Protein AF-A0A951MPI0-F1 (afdb_monomer)

Sequence (277 aa):
MRSLPRLIALLVLAGAAAAPVSAQEPDPAPARSAMDGVYTVEQASRGSATFEEECSLCHETADFAGDVFEARWTGRPAHALFSFMRDSLAHGEIRPLDPEEHADLLAYIFQLNGFPAAATELAAEETALQAIEMAAPTGQPAEVLAPTTTPADPGAPAAPVGPLRSAALGVYTDGQADRGEAAWSATCAACHETTDFHDDAFVEGWNGRPVSDLFRFVRENMPDDAPGSLPDQEYADILAYVLRLNGLPPAGLPLPADDAVLSQLRLDLDGDPPGGR

pLDDT: mean 78.51, std 21.07, range [24.34, 97.56]

Radius of gyration: 29.91 Å; Cα contacts (8 Å, |Δi|>4): 370; chains: 1; bounding box: 87×52×122 Å

Solvent-accessible surface area (backbone atoms only — not comparable to full-atom values): 16142 Å² total; per-residue (Å²): 134,84,87,84,82,88,81,81,83,82,81,80,82,82,77,81,81,79,74,83,78,76,79,72,74,76,75,75,71,81,57,48,42,36,69,73,24,46,19,22,51,69,41,10,31,53,9,41,48,52,38,60,75,59,38,49,90,84,47,58,74,71,77,53,22,57,72,69,30,49,77,74,42,50,74,35,33,45,31,62,55,49,51,45,52,66,67,69,58,77,50,94,86,42,78,91,74,55,60,60,56,48,26,18,36,47,31,24,41,38,47,67,58,67,36,44,65,31,98,47,70,46,64,55,48,58,72,68,21,54,41,24,27,32,52,66,76,93,58,74,77,74,78,72,74,67,78,78,81,64,87,80,69,98,82,69,81,83,75,87,73,75,90,58,45,61,34,55,69,22,51,18,21,62,63,38,20,52,50,5,45,53,50,35,60,74,69,43,50,88,83,48,60,78,63,68,56,56,33,73,68,38,39,72,76,43,44,75,34,39,44,28,57,57,51,48,49,46,40,68,55,31,50,83,92,46,51,52,70,66,58,58,58,56,52,28,18,33,46,33,25,45,42,46,68,48,67,37,49,65,40,35,40,70,48,64,64,39,60,76,66,26,54,44,27,21,32,56,54,85,77,69,70,95,80,86,126

Secondary structure (DSSP, 8-state):
------------------------PPPPPPPEEGGG--S-HHHHHHHHHHHHHHTTTT--GGGGSHHHHHHHHTTSBHHHHHHHHHHH--STTSPPPPHHHHH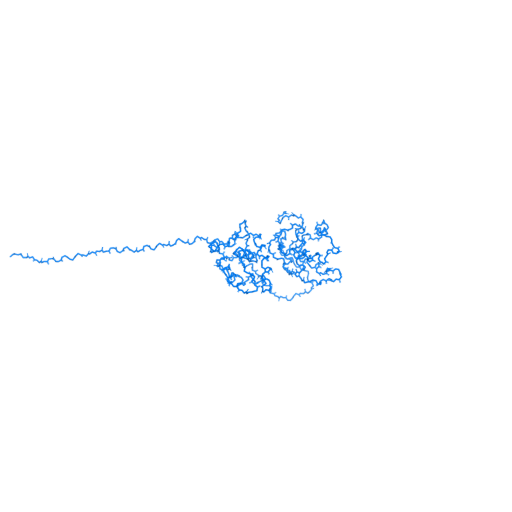HHHHHHHHHTTPPP-SS-----HHHHHTEE----SS----------PPPPTTPPPPPPSPPEEGGG--S-HHHHHHHHHHHHHHTTTT--GGGGTSHHHHHHHTTSBHHHHHHHHHHH-STTSTT-S-HHHHHHHHHHHHHHTTPPP-SS---S-HHHHTTEE---SS--TT--

Foldseek 3Di:
DDDDDDDDDDDDDDDDDDDDDPPPDPDPDQQAELLVAAAALVLLLLLLVLCVVFPVVPDDLVCLEDPNVCVPAAFAFLLVVLVCCQVVSPDVRGDRDDLSSSQSVSNNSSVRHPRDHDPDHHDSDNVSRRSYGHHRPPDDPPPCPPPPDDDDDPDDDDDDDPQFAECLLAAAHPVLLVLLVVLCVVFPVVPDDLCVLQDPVNCVVAAFAFQLVVLCCCQQCPPVVDRNPDDLSSSQSVSSNSLVSLVRDHRSNHRDSDSVNSRRYGYHSVPDPPDDD

Mean predicted aligned error: 15.48 Å

Structure (mmCIF, N/CA/C/O backbone):
data_AF-A0A951MPI0-F1
#
_entry.id   AF-A0A951MPI0-F1
#
loop_
_atom_site.group_PDB
_atom_site.id
_atom_site.type_symbol
_atom_site.label_atom_id
_atom_site.label_alt_id
_atom_site.label_comp_id
_atom_site.label_asym_id
_atom_site.label_entity_id
_atom_site.label_seq_id
_atom_site.pdbx_PDB_ins_code
_atom_site.Cartn_x
_atom_site.Cartn_y
_atom_site.Cartn_z
_atom_site.occupancy
_atom_site.B_iso_or_equiv
_atom_site.auth_seq_id
_atom_site.auth_comp_id
_atom_site.auth_asym_id
_atom_site.auth_atom_id
_atom_site.pdbx_PDB_model_num
ATOM 1 N N . MET A 1 1 ? -58.662 1.043 98.994 1.00 41.56 1 MET A N 1
ATOM 2 C CA . MET A 1 1 ? -58.741 0.009 97.939 1.00 41.56 1 MET A CA 1
ATOM 3 C C . MET A 1 1 ? -58.444 0.676 96.601 1.00 41.56 1 MET A C 1
ATOM 5 O O . MET A 1 1 ? -59.154 1.612 96.278 1.00 41.56 1 MET A O 1
ATOM 9 N N . ARG A 1 2 ? -57.417 0.178 95.888 1.00 43.03 2 ARG A N 1
ATOM 10 C CA . ARG A 1 2 ? -57.116 0.325 94.440 1.00 43.03 2 ARG A CA 1
ATOM 11 C C . ARG A 1 2 ? -56.769 1.743 93.933 1.00 43.03 2 ARG A C 1
ATOM 13 O O . ARG A 1 2 ? -57.625 2.608 93.890 1.00 43.03 2 ARG A O 1
ATOM 20 N N . SER A 1 3 ? -55.486 2.072 93.741 1.00 44.75 3 SER A N 1
ATOM 21 C CA . SER A 1 3 ? -54.648 1.836 92.537 1.00 44.75 3 SER A CA 1
ATOM 22 C C . SER A 1 3 ? -55.079 2.657 91.318 1.00 44.75 3 SER A C 1
ATOM 24 O O . SER A 1 3 ? -56.177 2.434 90.831 1.00 44.75 3 SER A O 1
ATOM 26 N N . LEU A 1 4 ? -54.176 3.479 90.762 1.00 44.66 4 LEU A N 1
ATOM 27 C CA . LEU A 1 4 ? -53.860 3.461 89.322 1.00 44.66 4 LEU A CA 1
ATOM 28 C C . LEU A 1 4 ? -52.535 4.215 89.042 1.00 44.66 4 LEU A C 1
ATOM 30 O O . LEU A 1 4 ? -52.444 5.403 89.355 1.00 44.66 4 LEU A O 1
ATOM 34 N N . PRO A 1 5 ? -51.506 3.571 88.460 1.00 53.66 5 PRO A N 1
ATOM 35 C CA . PRO A 1 5 ? -50.330 4.262 87.947 1.00 53.66 5 PRO A CA 1
ATOM 36 C C . PRO A 1 5 ? -50.618 4.805 86.538 1.00 53.66 5 PRO A C 1
ATOM 38 O O . PRO A 1 5 ? -51.312 4.173 85.740 1.00 53.66 5 PRO A O 1
ATOM 41 N N . ARG A 1 6 ? -50.080 5.985 86.218 1.00 52.06 6 ARG A N 1
ATOM 42 C CA . ARG A 1 6 ? -50.108 6.541 84.858 1.00 52.06 6 ARG A CA 1
ATOM 43 C C . ARG A 1 6 ? -49.134 5.751 83.977 1.00 52.06 6 ARG A C 1
ATOM 45 O O . ARG A 1 6 ? -47.926 5.889 84.132 1.00 52.06 6 ARG A O 1
ATOM 52 N N . LEU A 1 7 ? -49.661 4.931 83.067 1.00 46.25 7 LEU A N 1
ATOM 53 C CA . LEU A 1 7 ? -48.894 4.352 81.963 1.00 46.25 7 LEU A CA 1
ATOM 54 C C . LEU A 1 7 ? -48.597 5.445 80.927 1.00 46.25 7 LEU A C 1
ATOM 56 O O . LEU A 1 7 ? -49.513 6.002 80.327 1.00 46.25 7 LEU A O 1
ATOM 60 N N . ILE A 1 8 ? -47.314 5.734 80.718 1.00 52.59 8 ILE A N 1
ATOM 61 C CA . ILE A 1 8 ? -46.813 6.478 79.560 1.00 52.59 8 ILE A CA 1
ATOM 62 C C . ILE A 1 8 ? -46.528 5.433 78.479 1.00 52.59 8 ILE A C 1
ATOM 64 O O . ILE A 1 8 ? -45.616 4.623 78.626 1.00 52.59 8 ILE A O 1
ATOM 68 N N . ALA A 1 9 ? -47.338 5.411 77.422 1.00 46.16 9 ALA A N 1
ATOM 69 C CA . ALA A 1 9 ? -47.098 4.574 76.254 1.00 46.16 9 ALA A CA 1
ATOM 70 C C . ALA A 1 9 ? -46.054 5.257 75.356 1.00 46.16 9 ALA A C 1
ATOM 72 O O . ALA A 1 9 ? -46.352 6.264 74.715 1.00 46.16 9 ALA A O 1
ATOM 73 N N . LEU A 1 10 ? -44.826 4.727 75.322 1.00 48.09 10 LEU A N 1
ATOM 74 C CA . LEU A 1 10 ? -43.861 5.050 74.271 1.00 48.09 10 LEU A CA 1
ATOM 75 C C . LEU A 1 10 ? -44.306 4.355 72.978 1.00 48.09 10 LEU A C 1
ATOM 77 O O . LEU A 1 10 ? -44.271 3.130 72.879 1.00 48.09 10 LEU A O 1
ATOM 81 N N . LEU A 1 11 ? -44.721 5.146 71.990 1.00 49.00 11 LEU A N 1
ATOM 82 C CA . LEU A 1 11 ? -44.965 4.686 70.628 1.00 49.00 11 LEU A CA 1
ATOM 83 C C . LEU A 1 11 ? -43.610 4.619 69.900 1.00 49.00 11 LEU A C 1
ATOM 85 O O . LEU A 1 11 ? -43.046 5.649 69.537 1.00 49.00 11 LEU A O 1
ATOM 89 N N . VAL A 1 12 ? -43.058 3.417 69.724 1.00 51.03 12 VAL A N 1
ATOM 90 C CA . VAL A 1 12 ? -41.860 3.195 68.899 1.00 51.03 12 VAL A CA 1
ATOM 91 C C . VAL A 1 12 ? -42.308 3.091 67.440 1.00 51.03 12 VAL A C 1
ATOM 93 O O . VAL A 1 12 ? -42.876 2.081 67.032 1.00 51.03 12 VAL A O 1
ATOM 96 N N . LEU A 1 13 ? -42.079 4.148 66.657 1.00 54.75 13 LEU A N 1
ATOM 97 C CA . LEU A 1 13 ? -42.222 4.114 65.201 1.00 54.75 13 LEU A CA 1
ATOM 98 C C . LEU A 1 13 ? -41.003 3.383 64.613 1.00 54.75 13 LEU A C 1
ATOM 100 O O . LEU A 1 13 ? -39.909 3.940 64.544 1.00 54.75 13 LEU A O 1
ATOM 104 N N . ALA A 1 14 ? -41.183 2.128 64.204 1.00 54.78 14 ALA A N 1
ATOM 105 C CA . ALA A 1 14 ? -40.199 1.405 63.407 1.00 54.78 14 ALA A CA 1
ATOM 106 C C . ALA A 1 14 ? -40.278 1.899 61.951 1.00 54.78 14 ALA A C 1
ATOM 108 O O . ALA A 1 14 ? -41.132 1.462 61.182 1.00 54.78 14 ALA A O 1
ATOM 109 N N . GLY A 1 15 ? -39.420 2.854 61.587 1.00 52.06 15 GLY A N 1
ATOM 110 C CA . GLY A 1 15 ? -39.222 3.257 60.196 1.00 52.06 15 GLY A CA 1
ATOM 111 C C . GLY A 1 15 ? -38.404 2.199 59.458 1.00 52.06 15 GLY A C 1
ATOM 112 O O . GLY A 1 15 ? -37.228 2.013 59.758 1.00 52.06 15 GLY A O 1
ATOM 113 N N . ALA A 1 16 ? -39.018 1.498 58.504 1.00 60.44 16 ALA A N 1
ATOM 114 C CA . ALA A 1 16 ? -38.298 0.646 57.567 1.00 60.44 16 ALA A CA 1
ATOM 115 C C . ALA A 1 16 ? -37.542 1.539 56.569 1.00 60.44 16 ALA A C 1
ATOM 117 O O . ALA A 1 16 ? -38.150 2.169 55.704 1.00 60.44 16 ALA A O 1
ATOM 118 N N . ALA A 1 17 ? -36.220 1.625 56.711 1.00 59.50 17 ALA A N 1
ATOM 119 C CA . ALA A 1 17 ? -35.363 2.262 55.723 1.00 59.50 17 ALA A CA 1
ATOM 120 C C . ALA A 1 17 ? -35.293 1.362 54.478 1.00 59.50 17 ALA A C 1
ATOM 122 O O . ALA A 1 17 ? -34.658 0.309 54.503 1.00 59.50 17 ALA A O 1
ATOM 123 N N . ALA A 1 18 ? -35.967 1.761 53.399 1.00 58.25 18 ALA A N 1
ATOM 124 C CA . ALA A 1 18 ? -35.731 1.186 52.083 1.00 58.25 18 ALA A CA 1
ATOM 125 C C . ALA A 1 18 ? -34.378 1.707 51.581 1.00 58.25 18 ALA A C 1
ATOM 127 O O . ALA A 1 18 ? -34.214 2.907 51.361 1.00 58.25 18 ALA A O 1
ATOM 128 N N . ALA A 1 19 ? -33.396 0.814 51.458 1.00 57.84 19 ALA A N 1
ATOM 129 C CA . ALA A 1 19 ? -32.132 1.136 50.812 1.00 57.84 19 ALA A CA 1
ATOM 130 C C . ALA A 1 19 ? -32.391 1.497 49.335 1.00 57.84 19 ALA A C 1
ATOM 132 O O . ALA A 1 19 ? -33.231 0.850 48.700 1.00 57.84 19 ALA A O 1
ATOM 133 N N . PRO A 1 20 ? -31.701 2.505 48.774 1.00 54.34 20 PRO A N 1
ATOM 134 C CA . PRO A 1 20 ? -31.780 2.766 47.348 1.00 54.34 20 PRO A CA 1
ATOM 135 C C . PRO A 1 20 ? -31.227 1.547 46.604 1.00 54.34 20 PRO A C 1
ATOM 137 O O . PRO A 1 20 ? -30.100 1.116 46.841 1.00 54.34 20 PRO A O 1
ATOM 140 N N . VAL A 1 21 ? -32.040 0.975 45.719 1.00 53.56 21 VAL A N 1
ATOM 141 C CA . VAL A 1 21 ? -31.551 0.073 44.678 1.00 53.56 21 VAL A CA 1
ATOM 142 C C . VAL A 1 21 ? -30.704 0.935 43.753 1.00 53.56 21 VAL A C 1
ATOM 144 O O . VAL A 1 21 ? -31.238 1.793 43.050 1.00 53.56 21 VAL A O 1
ATOM 147 N N . SER A 1 22 ? -29.386 0.746 43.785 1.00 59.28 22 SER A N 1
ATOM 148 C CA . SER A 1 22 ? -28.530 1.214 42.701 1.00 59.28 22 SER A CA 1
ATOM 149 C C . SER A 1 22 ? -29.030 0.554 41.423 1.00 59.28 22 SER A C 1
ATOM 151 O O . SER A 1 22 ? -29.050 -0.674 41.328 1.00 59.28 22 SER A O 1
ATOM 153 N N . ALA A 1 23 ? -29.481 1.358 40.463 1.00 51.34 23 ALA A N 1
ATOM 154 C CA . ALA A 1 23 ? -29.615 0.891 39.097 1.00 51.34 23 ALA A CA 1
ATOM 155 C C . ALA A 1 23 ? -28.204 0.502 38.650 1.00 51.34 23 ALA A C 1
ATOM 157 O O . ALA A 1 23 ? -27.351 1.369 38.480 1.00 51.34 23 ALA A O 1
ATOM 158 N N . GLN A 1 24 ? -27.939 -0.801 38.576 1.00 43.44 24 GLN A N 1
ATOM 159 C CA . GLN A 1 24 ? -26.770 -1.315 37.882 1.00 43.44 24 GLN A CA 1
ATOM 160 C C . GLN A 1 24 ? -26.894 -0.787 36.449 1.00 43.44 24 GLN A C 1
ATOM 162 O O . GLN A 1 24 ? -27.885 -1.095 35.778 1.00 43.44 24 GLN A O 1
ATOM 167 N N . GLU A 1 25 ? -25.966 0.069 36.017 1.00 46.97 25 GLU A N 1
ATOM 168 C CA . GLU A 1 25 ? -25.849 0.379 34.595 1.00 46.97 25 GLU A CA 1
ATOM 169 C C . GLU A 1 25 ? -25.736 -0.966 33.866 1.00 46.97 25 GLU A C 1
ATOM 171 O O . GLU A 1 25 ? -25.025 -1.851 34.355 1.00 46.97 25 GLU A O 1
ATOM 176 N N . PRO A 1 26 ? -26.511 -1.191 32.790 1.00 43.41 26 PRO A N 1
ATOM 177 C CA . PRO A 1 26 ? -26.373 -2.418 32.023 1.00 43.41 26 PRO A CA 1
ATOM 178 C C . PRO A 1 26 ? -24.896 -2.574 31.665 1.00 43.41 26 PRO A C 1
ATOM 180 O O . PRO A 1 26 ? -24.281 -1.599 31.230 1.00 43.41 26 PRO A O 1
ATOM 183 N N . ASP A 1 27 ? -24.338 -3.769 31.894 1.00 42.31 27 ASP A N 1
ATOM 184 C CA . ASP A 1 27 ? -22.976 -4.077 31.458 1.00 42.31 27 ASP A CA 1
ATOM 185 C C . ASP A 1 27 ? -22.833 -3.597 30.006 1.00 42.31 27 ASP A C 1
ATOM 187 O O . ASP A 1 27 ? -23.743 -3.864 29.203 1.00 42.31 27 ASP A O 1
ATOM 191 N N . PRO A 1 28 ? -21.766 -2.844 29.666 1.00 51.38 28 PRO A N 1
ATOM 192 C CA . PRO A 1 28 ? -21.572 -2.400 28.299 1.00 51.38 28 PRO A CA 1
ATOM 193 C C . PRO A 1 28 ? -21.670 -3.631 27.403 1.00 51.38 28 PRO A C 1
ATOM 195 O O . PRO A 1 28 ? -21.058 -4.665 27.686 1.00 51.38 28 PRO A O 1
ATOM 198 N N . ALA A 1 29 ? -22.510 -3.537 26.367 1.00 48.34 29 ALA A N 1
ATOM 199 C CA . ALA A 1 29 ? -22.600 -4.572 25.348 1.00 48.34 29 ALA A CA 1
ATOM 200 C C . ALA A 1 29 ? -21.171 -4.957 24.932 1.00 48.34 29 ALA A C 1
ATOM 202 O O . ALA A 1 29 ? -20.329 -4.055 24.857 1.00 48.34 29 ALA A O 1
ATOM 203 N N . PRO A 1 30 ? -20.874 -6.253 24.714 1.00 53.34 30 PRO A N 1
ATOM 204 C CA . PRO A 1 30 ? -19.515 -6.670 24.399 1.00 53.34 30 PRO A CA 1
ATOM 205 C C . PRO A 1 30 ? -19.017 -5.828 23.225 1.00 53.34 30 PRO A C 1
ATOM 207 O O . PRO A 1 30 ? -19.667 -5.785 22.177 1.00 53.34 30 PRO A O 1
ATOM 210 N N . ALA A 1 31 ? -17.931 -5.085 23.455 1.00 64.44 31 ALA A N 1
ATOM 211 C CA . ALA A 1 31 ? -17.322 -4.245 22.438 1.00 64.44 31 ALA A CA 1
ATOM 212 C C . ALA A 1 31 ? -17.015 -5.126 21.221 1.00 64.44 31 ALA A C 1
ATOM 214 O O . ALA A 1 31 ? -16.493 -6.233 21.380 1.00 64.44 31 ALA A O 1
ATOM 215 N N . ARG A 1 32 ? -17.374 -4.666 20.015 1.00 88.06 32 ARG A N 1
ATOM 216 C CA . ARG A 1 32 ? -16.955 -5.366 18.794 1.00 88.06 32 ARG A CA 1
ATOM 217 C C . ARG A 1 32 ? -15.433 -5.356 18.760 1.00 88.06 32 ARG A C 1
ATOM 219 O O . ARG A 1 32 ? -14.822 -4.361 19.146 1.00 88.06 32 ARG A O 1
ATOM 226 N N . SER A 1 33 ? -14.805 -6.428 18.316 1.00 91.56 33 SER A N 1
ATOM 227 C CA . SER A 1 33 ? -13.355 -6.443 18.194 1.00 91.56 33 SER A CA 1
ATOM 228 C C . SER A 1 33 ? -12.940 -5.897 16.833 1.00 91.56 33 SER A C 1
ATOM 230 O O . SER A 1 33 ? -13.587 -6.175 15.827 1.00 91.56 33 SER A O 1
ATOM 232 N N . ALA A 1 34 ? -11.814 -5.189 16.761 1.00 91.75 34 ALA A N 1
ATOM 233 C CA . ALA A 1 34 ? -11.145 -4.926 15.488 1.00 91.75 34 ALA A CA 1
ATOM 234 C C . ALA A 1 34 ? -10.816 -6.238 14.739 1.00 91.75 34 ALA A C 1
ATOM 236 O O . ALA A 1 34 ? -10.786 -6.256 13.511 1.00 91.75 34 ALA A O 1
ATOM 237 N N . MET A 1 35 ? -10.660 -7.353 15.468 1.00 89.50 35 MET A N 1
ATOM 238 C CA . MET A 1 35 ? -10.478 -8.693 14.899 1.00 89.50 35 MET A CA 1
ATOM 239 C C . MET A 1 35 ? -11.724 -9.250 14.196 1.00 89.50 35 MET A C 1
ATOM 241 O O . MET A 1 35 ? -11.591 -10.184 13.411 1.00 89.50 35 MET A O 1
ATOM 245 N N . ASP A 1 36 ? -12.912 -8.681 14.423 1.00 89.62 36 ASP A N 1
ATOM 246 C CA . ASP A 1 36 ? -14.140 -9.071 13.710 1.00 89.62 36 ASP A CA 1
ATOM 247 C C . ASP A 1 36 ? -14.203 -8.485 12.287 1.00 89.62 36 ASP A C 1
ATOM 249 O O . ASP A 1 36 ? -15.135 -8.762 11.532 1.00 89.62 36 ASP A O 1
ATOM 253 N N . GLY A 1 37 ? -13.210 -7.670 11.926 1.00 88.31 37 GLY A N 1
ATOM 254 C CA . GLY A 1 37 ? -13.173 -6.891 10.705 1.00 88.31 37 GLY A CA 1
ATOM 255 C C . GLY A 1 37 ? -14.041 -5.644 10.801 1.00 88.31 37 GLY A C 1
ATOM 256 O O . GLY A 1 37 ? -15.263 -5.705 10.937 1.00 88.31 37 GLY A O 1
ATOM 257 N N . VAL A 1 38 ? -13.400 -4.477 10.758 1.00 93.81 38 VAL A N 1
ATOM 258 C CA . VAL A 1 38 ? -14.066 -3.199 11.074 1.00 93.81 38 VAL A CA 1
ATOM 259 C C . VAL A 1 38 ? -13.840 -2.092 10.050 1.00 93.81 38 VAL A C 1
ATOM 261 O O . VAL A 1 38 ? -14.376 -1.007 10.251 1.00 93.81 38 VAL A O 1
ATOM 264 N N . TYR A 1 39 ? -13.075 -2.366 8.994 1.00 94.25 39 TYR A N 1
ATOM 265 C CA . TYR A 1 39 ? -12.686 -1.426 7.940 1.00 94.25 39 TYR A CA 1
ATOM 266 C C . TYR A 1 39 ? -12.666 -2.135 6.574 1.00 94.25 39 TYR A C 1
ATOM 268 O O . TYR A 1 39 ? -12.583 -3.363 6.543 1.00 94.25 39 TYR A O 1
ATOM 276 N N . THR A 1 40 ? -12.716 -1.402 5.456 1.00 87.19 40 THR A N 1
ATOM 277 C CA . THR A 1 40 ? -12.579 -1.991 4.104 1.00 87.19 40 THR A CA 1
ATOM 278 C C . THR A 1 40 ? -11.152 -1.878 3.573 1.00 87.19 40 THR A C 1
ATOM 280 O O . THR A 1 40 ? -10.383 -1.011 3.985 1.00 87.19 40 THR A O 1
ATOM 283 N N . VAL A 1 41 ? -10.794 -2.724 2.606 1.00 78.00 41 VAL A N 1
ATOM 284 C CA . VAL A 1 41 ? -9.485 -2.639 1.935 1.00 78.00 41 VAL A CA 1
ATOM 285 C C . VAL A 1 41 ? -9.335 -1.304 1.205 1.00 78.00 41 VAL A C 1
ATOM 287 O O . VAL A 1 41 ? -8.282 -0.679 1.275 1.00 78.00 41 VAL A O 1
ATOM 290 N N . GLU A 1 42 ? -10.400 -0.824 0.566 1.00 80.75 42 GLU A N 1
ATOM 291 C CA . GLU A 1 42 ? -10.421 0.468 -0.119 1.00 80.75 42 GLU A CA 1
ATOM 292 C C . GLU A 1 42 ? -10.195 1.622 0.860 1.00 80.75 42 GLU A C 1
ATOM 294 O O . GLU A 1 42 ? -9.483 2.571 0.543 1.00 80.75 42 GLU A O 1
ATOM 299 N N . GLN A 1 43 ? -10.764 1.524 2.063 1.00 89.50 43 GLN A N 1
ATOM 300 C CA . GLN A 1 43 ? -10.573 2.507 3.120 1.00 89.50 43 GLN A CA 1
ATOM 301 C C . GLN A 1 43 ? -9.113 2.569 3.577 1.00 89.50 43 GLN A C 1
ATOM 303 O O . GLN A 1 43 ? -8.530 3.648 3.666 1.00 89.50 43 GLN A O 1
ATOM 308 N N . ALA A 1 44 ? -8.498 1.409 3.813 1.00 86.75 44 ALA A N 1
ATOM 309 C CA . ALA A 1 44 ? -7.083 1.337 4.151 1.00 86.75 44 ALA A CA 1
ATOM 310 C C . ALA A 1 44 ? -6.179 1.804 2.994 1.00 86.75 44 ALA A C 1
ATOM 312 O O . ALA A 1 44 ? -5.164 2.445 3.252 1.00 86.75 44 ALA A O 1
ATOM 313 N N . SER A 1 45 ? -6.563 1.568 1.731 1.00 80.31 45 SER A N 1
ATOM 314 C CA . SER A 1 45 ? -5.843 2.083 0.554 1.00 80.31 45 SER A CA 1
ATOM 315 C C . SER A 1 45 ? -5.842 3.618 0.513 1.00 80.31 45 SER A C 1
ATOM 317 O O . SER A 1 45 ? -4.784 4.230 0.364 1.00 80.31 45 SER A O 1
ATOM 319 N N . ARG A 1 46 ? -6.994 4.265 0.757 1.00 90.00 46 ARG A N 1
ATOM 320 C CA . ARG A 1 46 ? -7.061 5.734 0.896 1.00 90.00 46 ARG A CA 1
ATOM 321 C C . ARG A 1 46 ? -6.201 6.235 2.056 1.00 90.00 46 ARG A C 1
ATOM 323 O O . ARG A 1 46 ? -5.446 7.187 1.885 1.00 90.00 46 ARG A O 1
ATOM 330 N N . GLY A 1 47 ? -6.255 5.555 3.201 1.00 91.75 47 GLY A N 1
ATOM 331 C CA . GLY A 1 47 ? -5.437 5.889 4.368 1.00 91.75 47 GLY A CA 1
ATOM 332 C C . GLY A 1 47 ? -3.943 5.773 4.102 1.00 91.75 47 GLY A C 1
ATOM 333 O O . GLY A 1 47 ? -3.176 6.634 4.522 1.00 91.75 47 GLY A O 1
ATOM 334 N N . SER A 1 48 ? -3.527 4.747 3.360 1.00 86.31 48 SER A N 1
ATOM 335 C CA . SER A 1 48 ? -2.147 4.585 2.908 1.00 86.31 48 SER A CA 1
ATOM 336 C C . SER A 1 48 ? -1.712 5.760 2.033 1.00 86.31 48 SER A C 1
ATOM 338 O O . SER A 1 48 ? -0.665 6.343 2.297 1.00 86.31 48 SER A O 1
ATOM 340 N N . ALA A 1 49 ? -2.539 6.182 1.071 1.00 82.50 49 ALA A N 1
ATOM 341 C CA . ALA A 1 49 ? -2.237 7.342 0.232 1.00 82.50 49 ALA A CA 1
ATOM 342 C C . ALA A 1 49 ? -2.097 8.637 1.057 1.00 82.50 49 ALA A C 1
ATOM 344 O O . ALA A 1 49 ? -1.147 9.393 0.865 1.00 82.50 49 ALA A O 1
ATOM 345 N N . THR A 1 50 ? -2.984 8.868 2.032 1.00 90.81 50 THR A N 1
ATOM 346 C CA . THR A 1 50 ? -2.856 10.004 2.962 1.00 90.81 50 THR A CA 1
ATOM 347 C C . THR A 1 50 ? -1.588 9.907 3.815 1.00 90.81 50 THR A C 1
ATOM 349 O O . THR A 1 50 ? -0.914 10.911 4.030 1.00 90.81 50 THR A O 1
ATOM 352 N N . PHE A 1 51 ? -1.232 8.711 4.293 1.00 90.12 51 PHE A N 1
ATOM 353 C CA . PHE A 1 51 ? -0.007 8.492 5.061 1.00 90.12 51 PHE A CA 1
ATOM 354 C C . PHE A 1 51 ? 1.242 8.823 4.236 1.00 90.12 51 PHE A C 1
ATOM 356 O O . PHE A 1 51 ? 2.173 9.454 4.732 1.00 90.12 51 PHE A O 1
ATOM 363 N N . GLU A 1 52 ? 1.260 8.413 2.973 1.00 82.38 52 GLU A N 1
ATOM 364 C CA . GLU A 1 52 ? 2.356 8.693 2.049 1.00 82.38 52 GLU A CA 1
ATOM 365 C C . GLU A 1 52 ? 2.487 10.189 1.738 1.00 82.38 52 GLU A C 1
ATOM 367 O O . GLU A 1 52 ? 3.596 10.709 1.696 1.00 82.38 52 GLU A O 1
ATOM 372 N N . GLU A 1 53 ? 1.376 10.899 1.545 1.00 86.50 53 GLU A N 1
ATOM 373 C CA . GLU A 1 53 ? 1.410 12.331 1.228 1.00 86.50 53 GLU A CA 1
ATOM 374 C C . GLU A 1 53 ? 1.795 13.188 2.444 1.00 86.50 53 GLU A C 1
ATOM 376 O O . GLU A 1 53 ? 2.589 14.122 2.325 1.00 86.50 53 GLU A O 1
ATOM 381 N N . GLU A 1 54 ? 1.254 12.865 3.620 1.00 90.19 54 GLU A N 1
ATOM 382 C CA . GLU A 1 54 ? 1.295 13.766 4.776 1.00 90.19 54 GLU A CA 1
ATOM 383 C C . GLU A 1 54 ? 2.215 13.279 5.901 1.00 90.19 54 GLU A C 1
ATOM 385 O O . GLU A 1 54 ? 2.697 14.083 6.694 1.00 90.19 54 GLU A O 1
ATOM 390 N N . CYS A 1 55 ? 2.459 11.971 6.028 1.00 88.00 55 CYS A N 1
ATOM 391 C CA . CYS A 1 55 ? 3.136 11.401 7.202 1.00 88.00 55 CYS A CA 1
ATOM 392 C C . CYS A 1 55 ? 4.540 10.864 6.901 1.00 88.00 55 CYS A C 1
ATOM 394 O O . CYS A 1 55 ? 5.405 10.918 7.780 1.00 88.00 55 CYS A O 1
ATOM 396 N N . SER A 1 56 ? 4.803 10.384 5.680 1.00 87.50 56 SER A N 1
ATOM 397 C CA . SER A 1 56 ? 6.034 9.643 5.363 1.00 87.50 56 SER A CA 1
ATOM 398 C C . SER A 1 56 ? 7.316 10.479 5.390 1.00 87.50 56 SER A C 1
ATOM 400 O O . SER A 1 56 ? 8.412 9.927 5.325 1.00 87.50 56 SER A O 1
ATOM 402 N N . LEU A 1 57 ? 7.211 11.809 5.478 1.00 85.31 57 LEU A N 1
ATOM 403 C CA . LEU A 1 57 ? 8.374 12.677 5.675 1.00 85.31 57 LEU A CA 1
ATOM 404 C C . LEU A 1 57 ? 9.027 12.455 7.049 1.00 85.31 57 LEU A C 1
ATOM 406 O O . LEU A 1 57 ? 10.243 12.592 7.184 1.00 85.31 57 LEU A O 1
ATOM 410 N N . CYS A 1 58 ? 8.218 12.138 8.062 1.00 87.31 58 CYS A N 1
ATOM 411 C CA . CYS A 1 58 ? 8.643 12.065 9.461 1.00 87.31 58 CYS A CA 1
ATOM 412 C C . CYS A 1 58 ? 8.413 10.694 10.096 1.00 87.31 58 CYS A C 1
ATOM 414 O O . CYS A 1 58 ? 9.020 10.398 11.123 1.00 87.31 58 CYS A O 1
ATOM 416 N N . HIS A 1 59 ? 7.529 9.890 9.515 1.00 88.44 59 HIS A N 1
ATOM 417 C CA . HIS A 1 59 ? 7.132 8.604 10.047 1.00 88.44 59 HIS A CA 1
ATOM 418 C C . HIS A 1 59 ? 7.382 7.472 9.060 1.00 88.44 59 HIS A C 1
ATOM 420 O O . HIS A 1 59 ? 7.188 7.620 7.855 1.00 88.44 59 HIS A O 1
ATOM 426 N N . GLU A 1 60 ? 7.704 6.303 9.597 1.00 83.88 60 GLU A N 1
ATOM 427 C CA . GLU A 1 60 ? 7.734 5.050 8.850 1.00 83.88 60 GLU A CA 1
ATOM 428 C C . GLU A 1 60 ? 6.532 4.185 9.243 1.00 83.88 60 GLU A C 1
ATOM 430 O O . GLU A 1 60 ? 6.005 4.279 10.350 1.00 83.88 60 GLU A O 1
ATOM 435 N N . THR A 1 61 ? 6.085 3.293 8.360 1.00 83.38 61 THR A N 1
ATOM 436 C CA . THR A 1 61 ? 4.987 2.359 8.683 1.00 83.38 61 THR A CA 1
ATOM 437 C C . THR A 1 61 ? 5.322 1.465 9.880 1.00 83.38 61 THR A C 1
ATOM 439 O O . THR A 1 61 ? 4.431 1.101 10.650 1.00 83.38 61 THR A O 1
ATOM 442 N N . ALA A 1 62 ? 6.611 1.180 10.089 1.00 79.88 62 ALA A N 1
ATOM 443 C CA . ALA A 1 62 ? 7.125 0.463 11.249 1.00 79.88 62 ALA A CA 1
ATOM 444 C C . ALA A 1 62 ? 6.809 1.160 12.588 1.00 79.88 62 ALA A C 1
ATOM 446 O O . ALA A 1 62 ? 6.652 0.473 13.596 1.00 79.88 62 ALA A O 1
ATOM 447 N N . ASP A 1 63 ? 6.637 2.489 12.609 1.00 85.19 63 ASP A N 1
ATOM 448 C CA . ASP A 1 63 ? 6.270 3.237 13.822 1.00 85.19 63 ASP A CA 1
ATOM 449 C C . ASP A 1 63 ? 4.860 2.888 14.328 1.00 85.19 63 ASP A C 1
ATOM 451 O O . ASP A 1 63 ? 4.534 3.104 15.500 1.00 85.19 63 ASP A O 1
ATOM 455 N N . PHE A 1 64 ? 4.012 2.344 13.450 1.00 89.19 64 PHE A N 1
ATOM 456 C CA . PHE A 1 64 ? 2.608 2.045 13.729 1.00 89.19 64 PHE A CA 1
ATOM 457 C C . PHE A 1 64 ? 2.296 0.553 13.708 1.00 89.19 64 PHE A C 1
ATOM 459 O O . PHE A 1 64 ? 1.119 0.205 13.730 1.00 89.19 64 PHE A O 1
ATOM 466 N N . ALA A 1 65 ? 3.301 -0.324 13.685 1.00 85.56 65 ALA A N 1
ATOM 467 C CA . ALA A 1 65 ? 3.109 -1.767 13.570 1.00 85.56 65 ALA A CA 1
ATOM 468 C C . ALA A 1 65 ? 3.874 -2.575 14.635 1.00 85.56 65 ALA A C 1
ATOM 470 O O . ALA A 1 65 ? 4.791 -2.079 15.295 1.00 85.56 65 ALA A O 1
ATOM 471 N N . GLY A 1 66 ? 3.497 -3.846 14.796 1.00 79.75 66 GLY A N 1
ATOM 472 C CA . GLY A 1 66 ? 4.233 -4.836 15.593 1.00 79.75 66 GLY A CA 1
ATOM 473 C C . GLY A 1 66 ? 4.243 -4.559 17.101 1.00 79.75 66 GLY A C 1
ATOM 474 O O . GLY A 1 66 ? 3.328 -3.940 17.641 1.00 79.75 66 GLY A O 1
ATOM 475 N N . ASP A 1 67 ? 5.296 -5.007 17.794 1.00 81.75 67 ASP A N 1
ATOM 476 C CA . ASP A 1 67 ? 5.381 -5.006 19.265 1.00 81.75 67 ASP A CA 1
ATOM 477 C C . ASP A 1 67 ? 5.116 -3.630 19.905 1.00 81.75 67 ASP A C 1
ATOM 479 O O . ASP A 1 67 ? 4.510 -3.535 20.977 1.00 81.75 67 ASP A O 1
ATOM 483 N N . VAL A 1 68 ? 5.561 -2.543 19.260 1.00 82.12 68 VAL A N 1
ATOM 484 C CA . VAL A 1 68 ? 5.364 -1.169 19.758 1.00 82.12 68 VAL A CA 1
ATOM 485 C C . VAL A 1 68 ? 3.890 -0.778 19.694 1.00 82.12 68 VAL A C 1
ATOM 487 O O . VAL A 1 68 ? 3.361 -0.190 20.646 1.00 82.12 68 VAL A O 1
ATOM 490 N N . PHE A 1 69 ? 3.218 -1.129 18.596 1.00 90.38 69 PHE A N 1
ATOM 491 C CA . PHE A 1 69 ? 1.783 -0.937 18.452 1.00 90.38 69 PHE A CA 1
ATOM 492 C C . PHE A 1 69 ? 1.030 -1.776 19.488 1.00 90.38 69 PHE A C 1
ATOM 494 O O . PHE A 1 69 ? 0.235 -1.237 20.264 1.00 90.38 69 PHE A O 1
ATOM 501 N N . GLU A 1 70 ? 1.325 -3.073 19.558 1.00 89.00 70 GLU A N 1
ATOM 502 C CA . GLU A 1 70 ? 0.644 -4.008 20.450 1.00 89.00 70 GLU A CA 1
ATOM 503 C C . GLU A 1 70 ? 0.738 -3.563 21.910 1.00 89.00 70 GLU A C 1
ATOM 505 O O . GLU A 1 70 ? -0.284 -3.482 22.597 1.00 89.00 70 GLU A O 1
ATOM 510 N N . ALA A 1 71 ? 1.934 -3.189 22.372 1.00 87.81 71 ALA A N 1
ATOM 511 C CA . ALA A 1 71 ? 2.162 -2.752 23.746 1.00 87.81 71 ALA A CA 1
ATOM 512 C C . ALA A 1 71 ? 1.381 -1.481 24.113 1.00 87.81 71 ALA A C 1
ATOM 514 O O . ALA A 1 71 ? 1.017 -1.284 25.276 1.00 87.81 71 ALA A O 1
ATOM 515 N N . ARG A 1 72 ? 1.135 -0.594 23.144 1.00 91.62 72 ARG A N 1
ATOM 516 C CA . ARG A 1 72 ? 0.474 0.694 23.380 1.00 91.62 72 ARG A CA 1
ATOM 517 C C . ARG A 1 72 ? -1.042 0.639 23.208 1.00 91.62 72 ARG A C 1
ATOM 519 O O . ARG A 1 72 ? -1.744 1.417 23.868 1.00 91.62 72 ARG A O 1
ATOM 526 N N . TRP A 1 73 ? -1.538 -0.199 22.303 1.00 93.94 73 TRP A N 1
ATOM 527 C CA . TRP A 1 73 ? -2.908 -0.108 21.793 1.00 93.94 73 TRP A CA 1
ATOM 528 C C . TRP A 1 73 ? -3.782 -1.316 22.118 1.00 93.94 73 TRP A C 1
ATOM 530 O O . TRP A 1 73 ? -4.996 -1.148 22.215 1.00 93.94 73 TRP A O 1
ATOM 540 N N . THR A 1 74 ? -3.203 -2.489 22.374 1.00 92.12 74 THR A N 1
ATOM 541 C CA . THR A 1 74 ? -3.978 -3.694 22.702 1.00 92.12 74 THR A CA 1
ATOM 542 C C . THR A 1 74 ? -4.903 -3.474 23.902 1.00 92.12 74 THR A C 1
ATOM 544 O O . THR A 1 74 ? -4.493 -2.939 24.935 1.00 92.12 74 THR A O 1
ATOM 547 N N . GLY A 1 75 ? -6.163 -3.895 23.772 1.00 91.00 75 GLY A N 1
ATOM 548 C CA . GLY A 1 75 ? -7.200 -3.783 24.803 1.00 91.00 75 GLY A CA 1
ATOM 549 C C . GLY A 1 75 ? -7.777 -2.374 24.973 1.00 91.00 75 GLY A C 1
ATOM 550 O O . GLY A 1 75 ? -8.594 -2.139 25.864 1.00 91.00 75 GLY A O 1
ATOM 551 N N . ARG A 1 76 ? -7.356 -1.406 24.149 1.00 95.31 76 ARG A N 1
ATOM 552 C CA . ARG A 1 76 ? -7.905 -0.042 24.139 1.00 95.31 76 ARG A CA 1
ATOM 553 C C . ARG A 1 76 ? -8.933 0.109 23.019 1.00 95.31 76 ARG A C 1
ATOM 555 O O . ARG A 1 76 ? -8.848 -0.593 22.010 1.00 95.31 76 ARG A O 1
ATOM 562 N N . PRO A 1 77 ? -9.883 1.050 23.150 1.00 96.50 77 PRO A N 1
ATOM 563 C CA . PRO A 1 77 ? -10.828 1.303 22.079 1.00 96.50 77 PRO A CA 1
ATOM 564 C C . PRO A 1 77 ? -10.141 1.966 20.880 1.00 96.50 77 PRO A C 1
ATOM 566 O O . PRO A 1 77 ? -9.242 2.788 21.073 1.00 96.50 77 PRO A O 1
ATOM 569 N N . ALA A 1 78 ? -10.601 1.691 19.658 1.00 96.19 78 ALA A N 1
ATOM 570 C CA . ALA A 1 78 ? -10.104 2.301 18.418 1.00 96.19 78 ALA A CA 1
ATOM 571 C C . ALA A 1 78 ? -10.102 3.840 18.481 1.00 96.19 78 ALA A C 1
ATOM 573 O O . ALA A 1 78 ? -9.163 4.495 18.027 1.00 96.19 78 ALA A O 1
ATOM 574 N N . HIS A 1 79 ? -11.101 4.415 19.161 1.00 96.62 79 HIS A N 1
ATOM 575 C CA . HIS A 1 79 ? -11.182 5.848 19.464 1.00 96.62 79 HIS A CA 1
ATOM 576 C C . HIS A 1 79 ? -9.907 6.405 20.124 1.00 96.62 79 HIS A C 1
ATOM 578 O O . HIS A 1 79 ? -9.535 7.556 19.897 1.00 96.62 79 HIS A O 1
ATOM 584 N N . ALA A 1 80 ? -9.213 5.611 20.939 1.00 95.88 80 ALA A N 1
ATOM 585 C CA . ALA A 1 80 ? -8.017 6.053 21.642 1.00 95.88 80 ALA A CA 1
ATOM 586 C C . ALA A 1 80 ? -6.823 6.270 20.699 1.00 95.88 80 ALA A C 1
ATOM 588 O O . ALA A 1 80 ? -6.004 7.151 20.955 1.00 95.88 80 ALA A O 1
ATOM 589 N N . LEU A 1 81 ? -6.718 5.477 19.629 1.00 95.38 81 LEU A N 1
ATOM 590 C CA . LEU A 1 81 ? -5.723 5.681 18.577 1.00 95.38 81 LEU A CA 1
ATOM 591 C C . LEU A 1 81 ? -6.155 6.817 17.645 1.00 95.38 81 LEU A C 1
ATOM 593 O O . LEU A 1 81 ? -5.360 7.714 17.387 1.00 95.38 81 LEU A O 1
ATOM 597 N N . PHE A 1 82 ? -7.426 6.842 17.235 1.00 95.44 82 PHE A N 1
ATOM 598 C CA . PHE A 1 82 ? -7.998 7.920 16.419 1.00 95.44 82 PHE A CA 1
ATOM 599 C C . PHE A 1 82 ? -7.753 9.314 17.018 1.00 95.44 82 PHE A C 1
ATOM 601 O O . PHE A 1 82 ? -7.202 10.197 16.363 1.00 95.44 82 PHE A O 1
ATOM 608 N N . SER A 1 83 ? -8.115 9.500 18.292 1.00 94.19 83 SER A N 1
ATOM 609 C CA . SER A 1 83 ? -7.909 10.766 19.008 1.00 94.19 83 SER A CA 1
ATOM 610 C C . SER A 1 83 ? -6.429 11.102 19.156 1.00 94.19 83 SER A C 1
ATOM 612 O O . SER A 1 83 ? -6.044 12.249 18.962 1.00 94.19 83 SER A O 1
ATOM 614 N N . PHE A 1 84 ? -5.578 10.107 19.427 1.00 92.69 84 PHE A N 1
ATOM 615 C CA . PHE A 1 84 ? -4.138 10.323 19.489 1.00 92.69 84 PHE A CA 1
ATOM 616 C C . PHE A 1 84 ? -3.569 10.819 18.158 1.00 92.69 84 PHE A C 1
ATOM 618 O O . PHE A 1 84 ? -2.789 11.766 18.183 1.00 92.69 84 PHE A O 1
ATOM 625 N N . MET A 1 85 ? -3.954 10.228 17.022 1.00 91.25 85 MET A N 1
ATOM 626 C CA . MET A 1 85 ? -3.509 10.695 15.704 1.00 91.25 85 MET A CA 1
ATOM 627 C C . MET A 1 85 ? -3.962 12.132 15.459 1.00 91.25 85 MET A C 1
ATOM 629 O O . MET A 1 85 ? -3.128 12.999 15.220 1.00 91.25 85 MET A O 1
ATOM 633 N N . ARG A 1 86 ? -5.256 12.409 15.637 1.00 89.88 86 ARG A N 1
ATOM 634 C CA . ARG A 1 86 ? -5.825 13.748 15.447 1.00 89.88 86 ARG A CA 1
ATOM 635 C C . ARG A 1 86 ? -5.147 14.814 16.303 1.00 89.88 86 ARG A C 1
ATOM 637 O O . ARG A 1 86 ? -4.859 15.907 15.825 1.00 89.88 86 ARG A O 1
ATOM 644 N N . ASP A 1 87 ? -4.898 14.506 17.571 1.00 89.19 87 ASP A N 1
ATOM 645 C CA . ASP A 1 87 ? -4.405 15.490 18.533 1.00 89.19 87 ASP A CA 1
ATOM 646 C C . ASP A 1 87 ? -2.871 15.640 18.471 1.00 89.19 87 ASP A C 1
ATOM 648 O O . ASP A 1 87 ? -2.341 16.714 18.759 1.00 89.19 87 ASP A O 1
ATOM 652 N N . SER A 1 88 ? -2.145 14.583 18.084 1.00 83.69 88 SER A N 1
ATOM 653 C CA . SER A 1 88 ? -0.672 14.583 18.028 1.00 83.69 88 SER A CA 1
ATOM 654 C C . SER A 1 88 ? -0.121 15.092 16.701 1.00 83.69 88 SER A C 1
ATOM 656 O O . SER A 1 88 ? 1.032 15.505 16.650 1.00 83.69 88 SER A O 1
ATOM 658 N N . LEU A 1 89 ? -0.918 15.096 15.634 1.00 72.19 89 LEU A N 1
ATOM 659 C CA . LEU A 1 89 ? -0.502 15.545 14.305 1.00 72.19 89 LEU A CA 1
ATOM 660 C C . LEU A 1 89 ? -0.634 17.068 14.094 1.00 72.19 89 LEU A C 1
ATOM 662 O O . LEU A 1 89 ? -0.408 17.569 13.000 1.00 72.19 89 LEU A O 1
ATOM 666 N N . ALA A 1 90 ? -0.898 17.848 15.147 1.00 64.25 90 ALA A N 1
ATOM 667 C CA . ALA A 1 90 ? -0.989 19.314 15.099 1.00 64.25 90 ALA A CA 1
ATOM 668 C C . ALA A 1 90 ? 0.373 20.041 14.942 1.00 64.25 90 ALA A C 1
ATOM 670 O O . ALA A 1 90 ? 0.571 21.140 15.471 1.00 64.25 90 ALA A O 1
ATOM 671 N N . HIS A 1 91 ? 1.325 19.438 14.232 1.00 65.00 91 HIS A N 1
ATOM 672 C CA . HIS A 1 91 ? 2.614 20.037 13.904 1.00 65.00 91 HIS A CA 1
ATOM 673 C C . HIS A 1 91 ? 2.493 20.673 12.515 1.00 65.00 91 HIS A C 1
ATOM 675 O O . HIS A 1 91 ? 2.073 20.012 11.575 1.00 65.00 91 HIS A O 1
ATOM 681 N N . GLY A 1 92 ? 2.811 21.969 12.392 1.00 59.38 92 GLY A N 1
ATOM 682 C CA . GLY A 1 92 ? 2.498 22.817 11.225 1.00 59.38 92 GLY A CA 1
ATOM 683 C C . GLY A 1 92 ? 3.181 22.469 9.893 1.00 59.38 92 GLY A C 1
ATOM 684 O O . GLY A 1 92 ? 3.290 23.345 9.039 1.00 59.38 92 GLY A O 1
ATOM 685 N N . GLU A 1 93 ? 3.659 21.238 9.743 1.00 67.81 93 GLU A N 1
ATOM 686 C CA . GLU A 1 93 ? 4.246 20.679 8.525 1.00 67.81 93 GLU A CA 1
ATOM 687 C C . GLU A 1 93 ? 3.269 19.789 7.744 1.00 67.81 93 GLU A C 1
ATOM 689 O O . GLU A 1 93 ? 3.517 19.548 6.569 1.00 67.81 93 GLU A O 1
ATOM 694 N N . ILE A 1 94 ? 2.143 19.378 8.343 1.00 79.31 94 ILE A N 1
ATOM 695 C CA . ILE A 1 94 ? 1.074 18.654 7.639 1.00 79.31 94 ILE A CA 1
ATOM 696 C C . ILE A 1 94 ? -0.158 19.535 7.441 1.00 79.31 94 ILE A C 1
ATOM 698 O O . ILE A 1 94 ? -0.407 20.473 8.216 1.00 79.31 94 ILE A O 1
ATOM 702 N N . ARG A 1 95 ? -0.976 19.228 6.432 1.00 87.81 95 ARG A N 1
ATOM 703 C CA . ARG A 1 95 ? -2.278 19.893 6.307 1.00 87.81 95 ARG A CA 1
ATOM 704 C C . ARG A 1 95 ? -3.252 19.392 7.385 1.00 87.81 95 ARG A C 1
ATOM 706 O O . ARG A 1 95 ? -3.133 18.266 7.864 1.00 87.81 95 ARG A O 1
ATOM 713 N N . PRO A 1 96 ? -4.274 20.186 7.747 1.00 88.19 96 PRO A N 1
ATOM 714 C CA . PRO A 1 96 ? -5.377 19.678 8.550 1.00 88.19 96 PRO A CA 1
ATOM 715 C C . PRO A 1 96 ? -6.092 18.542 7.810 1.00 88.19 96 PRO A C 1
ATOM 717 O O . PRO A 1 96 ? -6.556 18.740 6.686 1.00 88.19 96 PRO A O 1
ATOM 720 N N . LEU A 1 97 ? -6.186 17.386 8.461 1.00 91.19 97 LEU A N 1
ATOM 721 C CA . LEU A 1 97 ? -6.955 16.242 7.985 1.00 91.19 97 LEU A CA 1
ATOM 722 C C . LEU A 1 97 ? -8.377 16.282 8.561 1.00 91.19 97 LEU A C 1
ATOM 724 O O . LEU A 1 97 ? -8.578 16.678 9.717 1.00 91.19 97 LEU A O 1
ATOM 728 N N . ASP A 1 98 ? -9.372 15.876 7.781 1.00 93.56 98 ASP A N 1
ATOM 729 C CA . ASP A 1 98 ? -10.752 15.744 8.251 1.00 93.56 98 ASP A CA 1
ATOM 730 C C . ASP A 1 98 ? -10.990 14.406 8.995 1.00 93.56 98 ASP A C 1
ATOM 732 O O . ASP A 1 98 ? -10.104 13.548 9.042 1.00 93.56 98 ASP A O 1
ATOM 736 N N . PRO A 1 99 ? -12.135 14.212 9.677 1.00 94.44 99 PRO A N 1
ATOM 737 C CA . PRO A 1 99 ? -12.387 12.982 10.428 1.00 94.44 99 PRO A CA 1
ATOM 738 C C . PRO A 1 99 ? -12.391 11.700 9.585 1.00 94.44 99 PRO A C 1
ATOM 740 O O . PRO A 1 99 ? -11.983 10.661 10.102 1.00 94.44 99 PRO A O 1
ATOM 743 N N . GLU A 1 100 ? -12.838 11.755 8.329 1.00 96.31 100 GLU A N 1
ATOM 744 C CA . GLU A 1 100 ? -12.853 10.586 7.442 1.00 96.31 100 GLU A CA 1
ATOM 745 C C . GLU A 1 100 ? -11.427 10.222 7.025 1.00 96.31 100 GLU A C 1
ATOM 747 O O . GLU A 1 100 ? -11.054 9.058 7.091 1.00 96.31 100 GLU A O 1
ATOM 752 N N . GLU A 1 101 ? -10.571 11.208 6.750 1.00 96.25 101 GLU A N 1
ATOM 753 C CA . GLU A 1 101 ? -9.145 10.971 6.472 1.00 96.25 101 GLU A CA 1
ATOM 754 C C . GLU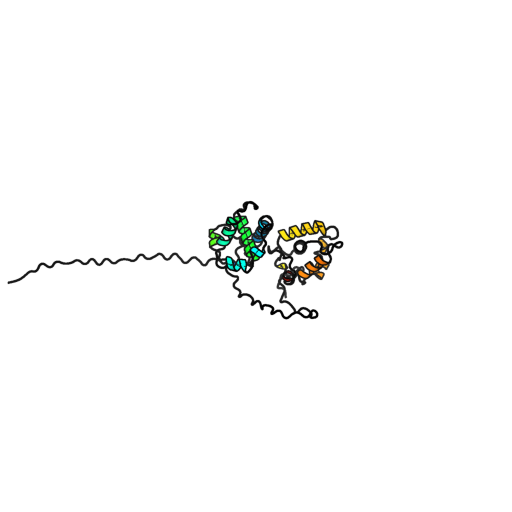 A 1 101 ? -8.419 10.333 7.669 1.00 96.25 101 GLU A C 1
ATOM 756 O O . GLU A 1 101 ? -7.582 9.444 7.508 1.00 96.25 101 GLU A O 1
ATOM 761 N N . HIS A 1 102 ? -8.774 10.718 8.898 1.00 95.94 102 HIS A N 1
ATOM 762 C CA . HIS A 1 102 ? -8.262 10.044 10.096 1.00 95.94 102 HIS A CA 1
ATOM 763 C C . HIS A 1 102 ? -8.806 8.617 10.257 1.00 95.94 102 HIS A C 1
ATOM 765 O O . HIS A 1 102 ? -8.106 7.757 10.796 1.00 95.94 102 HIS A O 1
ATOM 771 N N . ALA A 1 103 ? -10.047 8.354 9.838 1.00 97.06 103 ALA A N 1
ATOM 772 C CA . ALA A 1 103 ? -10.628 7.013 9.866 1.00 97.06 103 ALA A CA 1
ATOM 773 C C . ALA A 1 103 ? -9.977 6.110 8.811 1.00 97.06 103 ALA A C 1
ATOM 775 O O . ALA A 1 103 ? -9.679 4.952 9.103 1.00 97.06 103 ALA A O 1
ATOM 776 N N . ASP A 1 104 ? -9.668 6.662 7.639 1.00 97.31 104 ASP A N 1
ATOM 777 C CA . ASP A 1 104 ? -8.897 6.013 6.584 1.00 97.31 104 ASP A CA 1
ATOM 778 C C . ASP A 1 104 ? -7.474 5.678 7.075 1.00 97.31 104 ASP A C 1
ATOM 780 O O . ASP A 1 104 ? -7.041 4.528 6.976 1.00 97.31 104 ASP A O 1
ATOM 784 N N . LEU A 1 105 ? -6.767 6.620 7.716 1.00 95.94 105 LEU A N 1
ATOM 785 C CA . LEU A 1 105 ? -5.465 6.357 8.356 1.00 95.94 105 LEU A CA 1
ATOM 786 C C . LEU A 1 105 ? -5.551 5.275 9.444 1.00 95.94 105 LEU A C 1
ATOM 788 O O . LEU A 1 105 ? -4.668 4.425 9.553 1.00 95.94 105 LEU A O 1
ATOM 792 N N . LEU A 1 106 ? -6.621 5.272 10.244 1.00 96.81 106 LEU A N 1
ATOM 793 C CA . LEU A 1 106 ? -6.847 4.239 11.255 1.00 96.81 106 LEU A CA 1
ATOM 794 C C . LEU A 1 106 ? -7.063 2.860 10.618 1.00 96.81 106 LEU A C 1
ATOM 796 O O . LEU A 1 106 ? -6.503 1.877 11.101 1.00 96.81 106 LEU A O 1
ATOM 800 N N . ALA A 1 107 ? -7.837 2.790 9.534 1.00 95.94 107 ALA A N 1
ATOM 801 C CA . ALA A 1 107 ? -8.024 1.577 8.746 1.00 95.94 107 ALA A CA 1
ATOM 802 C C . ALA A 1 107 ? -6.691 1.067 8.180 1.00 95.94 107 ALA A C 1
ATOM 804 O O . ALA A 1 107 ? -6.402 -0.126 8.266 1.00 95.94 107 ALA A O 1
ATOM 805 N N . TYR A 1 108 ? -5.839 1.969 7.689 1.00 94.25 108 TYR A 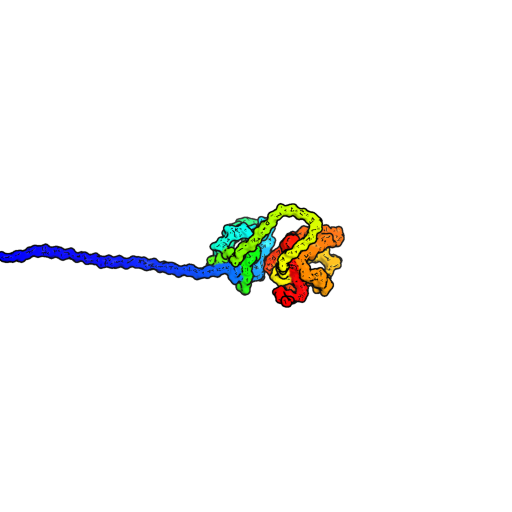N 1
ATOM 806 C CA . TYR A 1 108 ? -4.498 1.622 7.226 1.00 94.25 1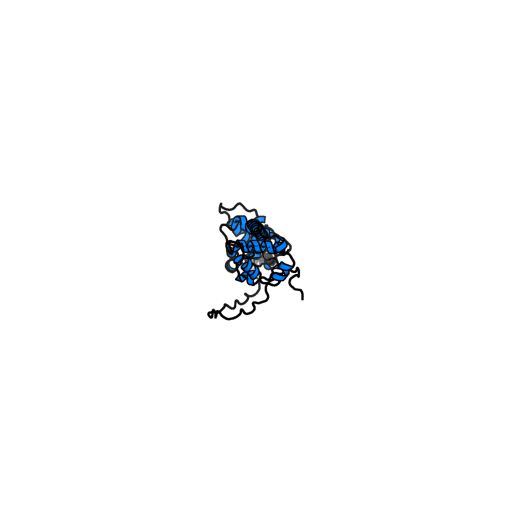08 TYR A CA 1
ATOM 807 C C . TYR A 1 108 ? -3.615 1.064 8.351 1.00 94.25 108 TYR A C 1
ATOM 809 O O . TYR A 1 108 ? -3.001 0.011 8.193 1.00 94.25 108 TYR A O 1
ATOM 817 N N . ILE A 1 109 ? -3.603 1.684 9.534 1.00 93.62 109 ILE A N 1
ATOM 818 C CA . ILE A 1 109 ? -2.855 1.153 10.686 1.00 93.62 109 ILE A CA 1
ATOM 819 C C . ILE A 1 109 ? -3.413 -0.204 11.136 1.00 93.62 109 ILE A C 1
ATOM 821 O O . ILE A 1 109 ? -2.646 -1.102 11.488 1.00 93.62 109 ILE A O 1
ATOM 825 N N . PHE A 1 110 ? -4.733 -0.401 11.105 1.00 93.75 110 PHE A N 1
ATOM 826 C CA . PHE A 1 110 ? -5.328 -1.710 11.374 1.00 93.75 110 PHE A CA 1
ATOM 827 C C . PHE A 1 110 ? -4.848 -2.768 10.385 1.00 93.75 110 PHE A C 1
ATOM 829 O O . PHE A 1 110 ? -4.480 -3.874 10.782 1.00 93.75 110 PHE A O 1
ATOM 836 N N . GLN A 1 111 ? -4.767 -2.408 9.113 1.00 86.12 111 GLN A N 1
ATOM 837 C CA . GLN A 1 111 ? -4.232 -3.280 8.088 1.00 86.12 111 GLN A CA 1
ATOM 838 C C . GLN A 1 111 ? -2.755 -3.622 8.311 1.00 86.12 111 GLN A C 1
ATOM 840 O O . GLN A 1 111 ? -2.415 -4.804 8.294 1.00 86.12 111 GLN A O 1
ATOM 845 N N . LEU A 1 112 ? -1.903 -2.636 8.624 1.00 83.69 112 LEU A N 1
ATOM 846 C CA . LEU A 1 112 ? -0.484 -2.849 8.961 1.00 83.69 112 LEU A CA 1
ATOM 847 C C . LEU A 1 112 ? -0.285 -3.840 10.120 1.00 83.69 112 LEU A C 1
ATOM 849 O O . LEU A 1 112 ? 0.717 -4.551 10.161 1.00 83.69 112 LEU A O 1
ATOM 853 N N . ASN A 1 113 ? -1.248 -3.910 11.043 1.00 87.19 113 ASN A N 1
ATOM 854 C CA . ASN A 1 113 ? -1.223 -4.809 12.200 1.00 87.19 113 ASN A CA 1
ATOM 855 C C . ASN A 1 113 ? -2.010 -6.111 11.991 1.00 87.19 113 ASN A C 1
ATOM 857 O O . ASN A 1 113 ? -2.219 -6.870 12.936 1.00 87.19 113 ASN A O 1
ATOM 861 N N . GLY A 1 114 ? -2.446 -6.395 10.762 1.00 81.50 114 GLY A N 1
ATOM 862 C CA . GLY A 1 114 ? -3.085 -7.662 10.412 1.00 81.50 114 GLY A CA 1
ATOM 863 C C . GLY A 1 114 ? -4.507 -7.834 10.948 1.00 81.50 114 GLY A C 1
ATOM 864 O O . GLY A 1 114 ? -5.007 -8.960 10.974 1.00 81.50 114 GLY A O 1
ATOM 865 N N . PHE A 1 115 ? -5.181 -6.753 11.354 1.00 88.25 115 PHE A N 1
ATOM 866 C CA . PHE A 1 115 ? -6.611 -6.818 11.644 1.00 88.25 115 PHE A CA 1
ATOM 867 C C . PHE A 1 115 ? -7.376 -7.137 10.348 1.00 88.25 115 PHE A C 1
ATOM 869 O O . PHE A 1 115 ? -7.083 -6.528 9.314 1.00 88.25 115 PHE A O 1
ATOM 876 N N . PRO A 1 116 ? -8.353 -8.063 10.358 1.00 81.62 116 PRO A N 1
ATOM 877 C CA . PRO A 1 116 ? -9.091 -8.420 9.151 1.00 81.62 116 PRO A CA 1
ATOM 878 C C . PRO A 1 116 ? -9.856 -7.229 8.568 1.00 81.62 116 PRO A C 1
ATOM 880 O O . PRO A 1 116 ? -10.355 -6.381 9.304 1.00 81.62 116 PRO A O 1
ATOM 883 N N . ALA A 1 117 ? -9.994 -7.183 7.246 1.00 82.62 117 ALA A N 1
ATOM 884 C CA . ALA A 1 117 ? -10.933 -6.275 6.597 1.00 82.62 117 ALA A CA 1
ATOM 885 C C . ALA A 1 117 ? -12.359 -6.861 6.619 1.00 82.62 117 ALA A C 1
ATOM 887 O O . ALA A 1 117 ? -12.561 -8.074 6.721 1.00 82.62 117 ALA A O 1
ATOM 888 N N . ALA A 1 118 ? -13.356 -5.994 6.486 1.00 85.44 118 ALA A N 1
ATOM 889 C CA . ALA A 1 118 ? -14.770 -6.311 6.345 1.00 85.44 118 ALA A CA 1
ATOM 890 C C . ALA A 1 118 ? -15.376 -5.552 5.154 1.00 85.44 118 ALA A C 1
ATOM 892 O O . ALA A 1 118 ? -14.737 -4.714 4.528 1.00 85.44 118 ALA A O 1
ATOM 893 N N . ALA A 1 119 ? -16.641 -5.838 4.843 1.00 80.06 119 ALA A N 1
ATOM 894 C CA . ALA A 1 119 ? -17.361 -5.190 3.742 1.00 80.06 119 ALA A CA 1
ATOM 895 C C . ALA A 1 119 ? -17.910 -3.791 4.088 1.00 80.06 119 ALA A C 1
ATOM 897 O O . ALA A 1 119 ? -18.559 -3.163 3.258 1.00 80.06 119 ALA A O 1
ATOM 898 N N . THR A 1 120 ? -17.752 -3.333 5.331 1.00 87.06 120 THR A N 1
ATOM 899 C CA . THR A 1 120 ? -18.284 -2.048 5.808 1.00 87.06 120 THR A CA 1
ATOM 900 C C . THR A 1 120 ? -17.139 -1.163 6.261 1.00 87.06 120 THR A C 1
ATOM 902 O O . THR A 1 120 ? -16.249 -1.631 6.969 1.00 87.06 120 THR A O 1
ATOM 905 N N . GLU A 1 121 ? -17.176 0.104 5.852 1.00 94.19 121 GLU A N 1
ATOM 906 C CA . GLU A 1 121 ? -16.168 1.086 6.243 1.00 94.19 121 GLU A CA 1
ATOM 907 C C . GLU A 1 121 ? -16.221 1.380 7.747 1.00 94.19 121 GLU A C 1
ATOM 909 O O . GLU A 1 121 ? -17.280 1.378 8.390 1.00 94.19 121 GLU A O 1
ATOM 914 N N . LEU A 1 122 ? -15.044 1.644 8.304 1.00 95.56 122 LEU A N 1
ATOM 915 C CA . LEU A 1 122 ? -14.848 2.145 9.648 1.00 95.56 122 LEU A CA 1
ATOM 916 C C . LEU A 1 122 ? -15.374 3.576 9.715 1.00 95.56 122 LEU A C 1
ATOM 918 O O . LEU A 1 122 ? -14.816 4.472 9.094 1.00 95.56 122 LEU A O 1
ATOM 922 N N . ALA A 1 123 ? -16.437 3.802 10.481 1.00 95.25 123 ALA A N 1
ATOM 923 C CA . ALA A 1 123 ? -16.970 5.146 10.664 1.00 95.25 123 ALA A CA 1
ATOM 924 C C . ALA A 1 123 ? -15.984 6.051 11.428 1.00 95.25 123 ALA A C 1
ATOM 926 O O . ALA A 1 123 ? -15.433 5.634 12.448 1.00 95.25 123 ALA A O 1
ATOM 927 N N . ALA A 1 124 ? -15.868 7.314 11.009 1.00 95.69 124 ALA A N 1
ATOM 928 C CA . ALA A 1 124 ? -15.118 8.358 11.717 1.00 95.69 124 ALA A CA 1
ATOM 929 C C . ALA A 1 124 ? -15.782 8.848 13.019 1.00 95.69 124 ALA A C 1
ATOM 931 O O . ALA A 1 124 ? -15.228 9.668 13.752 1.00 95.69 124 ALA A O 1
ATOM 932 N N . GLU A 1 125 ? -16.998 8.383 13.307 1.00 94.88 125 GLU A N 1
ATOM 933 C CA . GLU A 1 125 ? -17.752 8.820 14.473 1.00 94.88 125 GLU A CA 1
ATOM 934 C C . GLU A 1 125 ? -17.138 8.249 15.771 1.00 94.88 125 GLU A C 1
ATOM 936 O O . GLU A 1 125 ? -16.902 7.046 15.908 1.00 94.88 125 GLU A O 1
ATOM 941 N N . GLU A 1 126 ? -16.880 9.119 16.753 1.00 91.31 126 GLU A N 1
ATOM 942 C CA . GLU A 1 126 ?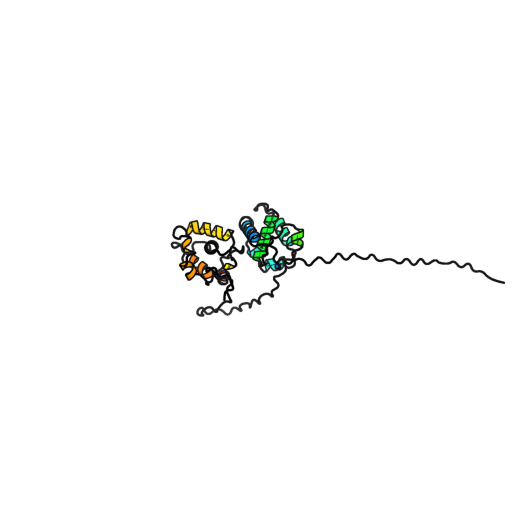 -16.154 8.762 17.976 1.00 91.31 126 GLU A CA 1
ATOM 943 C C . GLU A 1 126 ? -16.838 7.690 18.838 1.00 91.31 126 GLU A C 1
ATOM 945 O O . GLU A 1 126 ? -16.164 6.787 19.332 1.00 91.31 126 GLU A O 1
ATOM 950 N N . THR A 1 127 ? -18.155 7.750 19.022 1.00 92.44 127 THR A N 1
ATOM 951 C CA . THR A 1 127 ? -18.942 6.720 19.719 1.00 92.44 127 THR A CA 1
ATOM 952 C C . THR A 1 127 ? -18.884 5.370 19.002 1.00 92.44 127 THR A C 1
ATOM 954 O O . THR A 1 127 ? -18.771 4.333 19.660 1.00 92.44 127 THR A O 1
ATOM 957 N N . ALA A 1 128 ? -18.874 5.357 17.664 1.00 92.81 128 ALA A N 1
ATOM 958 C CA . ALA A 1 128 ? -18.715 4.127 16.888 1.00 92.81 128 ALA A CA 1
ATOM 959 C C . ALA A 1 128 ? -17.318 3.507 17.070 1.00 92.81 128 ALA A C 1
ATOM 961 O O . ALA A 1 128 ? -17.187 2.279 17.111 1.00 92.81 128 ALA A O 1
ATOM 962 N N . LEU A 1 129 ? -16.289 4.347 17.216 1.00 95.69 129 LEU A N 1
ATOM 963 C CA . LEU A 1 129 ? -14.906 3.944 17.482 1.00 95.69 129 LEU A CA 1
ATOM 964 C C . LEU A 1 129 ? -14.665 3.547 18.949 1.00 95.69 129 LEU A C 1
ATOM 966 O O . LEU A 1 129 ? -13.808 2.708 19.226 1.00 95.69 129 LEU A O 1
ATOM 970 N N . GLN A 1 130 ? -15.408 4.114 19.904 1.00 95.69 130 GLN A N 1
ATOM 971 C CA . GLN A 1 130 ? -15.357 3.725 21.322 1.00 95.69 130 GLN A CA 1
ATOM 972 C C . GLN A 1 130 ? -15.873 2.302 21.549 1.00 95.69 130 GLN A C 1
ATOM 974 O O . GLN A 1 130 ? -15.419 1.625 22.467 1.00 95.69 130 GLN A O 1
ATOM 979 N N . ALA A 1 131 ? -16.792 1.845 20.697 1.00 94.12 131 ALA A N 1
ATOM 980 C CA . ALA A 1 131 ? -17.355 0.502 20.752 1.00 94.12 131 ALA A CA 1
ATOM 981 C C . ALA A 1 131 ? -16.453 -0.585 20.133 1.00 94.12 131 ALA A C 1
ATOM 983 O O . ALA A 1 131 ? -16.828 -1.756 20.183 1.00 94.12 131 ALA A O 1
ATOM 984 N N . ILE A 1 132 ? -15.314 -0.219 19.528 1.00 94.94 132 ILE A N 1
ATOM 985 C CA . ILE A 1 132 ? -14.361 -1.163 18.927 1.00 94.94 132 ILE A CA 1
ATOM 986 C C . ILE A 1 132 ? -13.182 -1.362 19.859 1.00 94.94 132 ILE A C 1
ATOM 988 O O . ILE A 1 132 ? -12.418 -0.424 20.058 1.00 94.94 132 ILE A O 1
ATOM 992 N N . GLU A 1 133 ? -12.954 -2.573 20.342 1.00 95.56 133 GLU A N 1
ATOM 993 C CA . GLU A 1 133 ? -11.719 -2.920 21.040 1.00 95.56 133 GLU A CA 1
ATOM 994 C C . GLU A 1 133 ? -10.630 -3.342 20.044 1.00 95.56 133 GLU A C 1
ATOM 996 O O . GLU A 1 133 ? -10.838 -4.239 19.225 1.00 95.56 133 GLU A O 1
ATOM 1001 N N . MET A 1 134 ? -9.439 -2.747 20.141 1.00 93.44 134 MET A N 1
ATOM 1002 C CA . MET A 1 134 ? -8.237 -3.256 19.473 1.00 93.44 134 MET A CA 1
ATOM 1003 C C . MET A 1 134 ? -7.725 -4.471 20.250 1.00 93.44 134 MET A C 1
ATOM 1005 O O . MET A 1 134 ? -6.808 -4.366 21.064 1.00 93.44 134 MET A O 1
ATOM 1009 N N . ALA A 1 135 ? -8.379 -5.618 20.073 1.00 85.69 135 ALA A N 1
ATOM 1010 C CA . ALA A 1 135 ? -7.957 -6.853 20.723 1.00 85.69 135 ALA A CA 1
ATOM 1011 C C . ALA A 1 135 ? -6.615 -7.323 20.149 1.00 85.69 135 ALA A C 1
ATOM 1013 O O . ALA A 1 135 ? -6.326 -7.095 18.977 1.00 85.69 135 ALA A O 1
ATOM 1014 N N . ALA A 1 136 ? -5.820 -8.031 20.951 1.00 69.44 136 ALA A N 1
ATOM 1015 C CA . ALA A 1 136 ? -4.688 -8.763 20.399 1.00 69.44 136 ALA A CA 1
ATOM 1016 C C . ALA A 1 136 ? -5.221 -9.757 19.354 1.00 69.44 136 ALA A C 1
ATOM 1018 O O . ALA A 1 136 ? -6.269 -10.373 19.604 1.00 69.44 136 ALA A O 1
ATOM 1019 N N . PRO A 1 137 ? -4.529 -9.969 18.222 1.00 57.44 137 PRO A N 1
ATOM 1020 C CA . PRO A 1 137 ? -4.840 -11.099 17.367 1.00 57.44 137 PRO A CA 1
ATOM 1021 C C . PRO A 1 137 ? -4.752 -12.362 18.226 1.00 57.44 137 PRO A C 1
ATOM 1023 O O . PRO A 1 137 ? -3.684 -12.748 18.691 1.00 57.44 137 PRO A O 1
ATOM 1026 N N . THR A 1 138 ? -5.898 -12.980 18.522 1.00 41.22 138 THR A N 1
ATOM 1027 C CA . THR A 1 138 ? -5.979 -14.177 19.369 1.00 41.22 138 THR A CA 1
ATOM 1028 C C . THR A 1 138 ? -5.565 -15.404 18.563 1.00 41.22 138 THR A C 1
ATOM 1030 O O . THR A 1 138 ? -6.340 -16.311 18.283 1.00 41.22 138 THR A O 1
ATOM 1033 N N . GLY A 1 139 ? -4.291 -15.442 18.206 1.00 34.88 139 GLY A N 1
ATOM 1034 C CA . GLY A 1 139 ? -3.501 -16.655 18.145 1.00 34.88 139 GLY A CA 1
ATOM 1035 C C . GLY A 1 139 ? -2.441 -16.514 19.224 1.00 34.88 139 GLY A C 1
ATOM 1036 O O . GLY A 1 139 ? -1.981 -15.414 19.507 1.00 34.88 139 GLY A O 1
ATOM 1037 N N . GLN A 1 140 ? -2.041 -17.611 19.856 1.00 24.34 140 GLN A N 1
ATOM 1038 C CA . GLN A 1 140 ? -0.771 -17.612 20.581 1.00 24.34 140 GLN A CA 1
ATOM 1039 C C . GLN A 1 140 ? 0.299 -16.965 19.683 1.00 24.34 140 GLN A C 1
ATOM 1041 O O . GLN A 1 140 ? 0.198 -17.153 18.462 1.00 24.34 140 GLN A O 1
ATOM 1046 N N . PRO A 1 141 ? 1.313 -16.256 20.227 1.00 31.14 141 PRO A N 1
ATOM 1047 C CA . PRO A 1 141 ? 2.501 -16.001 19.434 1.00 31.14 141 PRO A CA 1
ATOM 1048 C C . PRO A 1 141 ? 2.844 -17.344 18.807 1.00 31.14 141 PRO A C 1
ATOM 1050 O O . PRO A 1 141 ? 2.962 -18.337 19.535 1.00 31.14 141 PRO A O 1
ATOM 1053 N N . ALA A 1 142 ? 2.897 -17.410 17.472 1.00 35.22 142 ALA A N 1
ATOM 1054 C CA . ALA A 1 142 ? 3.634 -18.489 16.849 1.00 35.22 142 ALA A CA 1
ATOM 1055 C C . ALA A 1 142 ? 4.934 -18.507 17.635 1.00 35.22 142 ALA A C 1
ATOM 1057 O O . ALA A 1 142 ? 5.579 -17.463 17.731 1.00 35.22 142 ALA A O 1
ATOM 1058 N N . GLU A 1 143 ? 5.196 -19.603 18.343 1.00 26.84 143 GLU A N 1
ATOM 1059 C CA . GLU A 1 143 ? 6.426 -19.773 19.081 1.00 26.84 143 GLU A CA 1
ATOM 1060 C C . GLU A 1 143 ? 7.510 -19.489 18.054 1.00 26.84 143 GLU A C 1
ATOM 1062 O O . GLU A 1 143 ? 7.767 -20.289 17.152 1.00 26.84 143 GLU A O 1
ATOM 1067 N N . VAL A 1 144 ? 8.046 -18.268 18.116 1.00 30.34 144 VAL A N 1
ATOM 1068 C CA . VAL A 1 144 ? 9.255 -17.889 17.434 1.00 30.34 144 VAL A CA 1
ATOM 1069 C C . VAL A 1 144 ? 10.237 -18.794 18.131 1.00 30.34 144 VAL A C 1
ATOM 1071 O O . VAL A 1 144 ? 10.713 -18.507 19.229 1.00 30.34 144 VAL A O 1
ATOM 1074 N N . LEU A 1 145 ? 10.453 -19.961 17.529 1.00 29.20 145 LEU A N 1
ATOM 1075 C CA . LEU A 1 145 ? 11.653 -20.728 17.730 1.00 29.20 145 LEU A CA 1
ATOM 1076 C C . LEU A 1 145 ? 12.751 -19.750 17.348 1.00 29.20 145 LEU A C 1
ATOM 1078 O O . LEU A 1 145 ? 13.085 -19.588 16.175 1.00 29.20 145 LEU A O 1
ATOM 1082 N N . ALA A 1 146 ? 13.218 -19.011 18.351 1.00 27.62 146 ALA A N 1
ATOM 1083 C CA . ALA A 1 146 ? 14.348 -18.131 18.233 1.00 27.62 146 ALA A CA 1
ATOM 1084 C C . ALA A 1 146 ? 15.445 -18.967 17.569 1.00 27.62 146 ALA A C 1
ATOM 1086 O O . ALA A 1 146 ? 15.767 -20.047 18.087 1.00 27.62 146 ALA A O 1
ATOM 1087 N N . PRO A 1 147 ? 15.996 -18.546 16.418 1.00 30.64 147 PRO A N 1
ATOM 1088 C CA . PRO A 1 147 ? 17.129 -19.244 15.862 1.00 30.64 147 PRO A CA 1
ATOM 1089 C C . PRO A 1 147 ? 18.246 -19.105 16.888 1.00 30.64 147 PRO A C 1
ATOM 1091 O O . PRO A 1 147 ? 18.837 -18.043 17.073 1.00 30.64 147 PRO A O 1
ATOM 1094 N N . THR A 1 148 ? 18.515 -20.195 17.602 1.00 26.53 148 THR A N 1
ATOM 1095 C CA . THR A 1 148 ? 19.766 -20.331 18.330 1.00 26.53 148 THR A CA 1
ATOM 1096 C C . THR A 1 148 ? 20.830 -20.341 17.246 1.00 26.53 148 THR A C 1
ATOM 1098 O O . THR A 1 148 ? 20.995 -21.333 16.536 1.00 26.53 148 THR A O 1
ATOM 1101 N N . THR A 1 149 ? 21.475 -19.195 17.046 1.00 27.88 149 THR A N 1
ATOM 1102 C CA . THR A 1 149 ? 22.500 -18.986 16.029 1.00 27.88 149 THR A CA 1
ATOM 1103 C C . THR A 1 149 ? 23.673 -19.917 16.311 1.00 27.88 149 THR A C 1
ATOM 1105 O O . THR A 1 149 ? 24.573 -19.605 17.090 1.00 27.88 149 THR A O 1
ATOM 1108 N N . THR A 1 150 ? 23.656 -21.078 15.669 1.00 29.09 150 THR A N 1
ATOM 1109 C CA . THR A 1 150 ? 24.879 -21.784 15.299 1.00 29.09 150 THR A CA 1
ATOM 1110 C C . THR A 1 150 ? 25.382 -21.111 14.019 1.00 29.09 150 THR A C 1
ATOM 1112 O O . THR A 1 150 ? 24.569 -20.900 13.118 1.00 29.09 150 THR A O 1
ATOM 1115 N N . PRO A 1 151 ? 26.665 -20.727 13.908 1.00 34.44 151 PRO A N 1
ATOM 1116 C CA . PRO A 1 151 ? 27.189 -20.142 12.677 1.00 34.44 151 PRO A CA 1
ATOM 1117 C C . PRO A 1 151 ? 26.952 -21.088 11.492 1.00 34.44 151 PRO A C 1
ATOM 1119 O O . PRO A 1 151 ? 27.307 -22.265 11.566 1.00 34.44 151 PRO A O 1
ATOM 1122 N N . ALA A 1 152 ? 26.321 -20.579 10.433 1.00 35.31 152 ALA A N 1
ATOM 1123 C CA . ALA A 1 152 ? 26.014 -21.337 9.228 1.00 35.31 152 ALA A CA 1
ATOM 1124 C C . ALA A 1 152 ? 27.288 -21.646 8.421 1.00 35.31 152 ALA A C 1
ATOM 1126 O O . ALA A 1 152 ? 28.127 -20.775 8.189 1.00 35.31 152 ALA A O 1
ATOM 1127 N N . ASP A 1 153 ? 27.401 -22.902 7.997 1.00 31.41 153 ASP A N 1
ATOM 1128 C CA . ASP A 1 153 ? 28.386 -23.416 7.044 1.00 31.41 153 ASP A CA 1
ATOM 1129 C C . ASP A 1 153 ? 27.992 -22.954 5.619 1.00 31.41 153 ASP A C 1
ATOM 1131 O O . ASP A 1 153 ? 26.858 -23.216 5.207 1.00 31.41 153 ASP A O 1
ATOM 1135 N N . PRO A 1 154 ? 28.856 -22.264 4.847 1.00 36.12 154 PRO A N 1
ATOM 1136 C CA . PRO A 1 154 ? 28.497 -21.624 3.569 1.00 36.12 154 PRO A CA 1
ATOM 1137 C C . PRO A 1 154 ? 28.245 -22.598 2.396 1.00 36.12 154 PRO A C 1
ATOM 1139 O O . PRO A 1 154 ? 28.281 -22.187 1.238 1.00 36.12 154 PRO A O 1
ATOM 1142 N N . GLY A 1 155 ? 28.009 -23.885 2.664 1.00 32.72 155 GLY A N 1
ATOM 1143 C CA . GLY A 1 155 ? 27.923 -24.938 1.646 1.00 32.72 155 GLY A CA 1
ATOM 1144 C C . GLY A 1 155 ? 26.656 -25.799 1.645 1.00 32.72 155 GLY A C 1
ATOM 1145 O O . GLY A 1 155 ? 26.601 -26.750 0.867 1.00 32.72 155 GLY A O 1
ATOM 1146 N N . ALA A 1 156 ? 25.649 -25.528 2.483 1.00 34.91 156 ALA A N 1
ATOM 1147 C CA . ALA A 1 156 ? 24.434 -26.350 2.538 1.00 34.91 156 ALA A CA 1
ATOM 1148 C C . ALA A 1 156 ? 23.279 -25.759 1.695 1.00 34.91 156 ALA A C 1
ATOM 1150 O O . ALA A 1 156 ? 23.012 -24.562 1.799 1.00 34.91 156 ALA A O 1
ATOM 1151 N N . PRO A 1 157 ? 22.558 -26.563 0.884 1.00 34.62 157 PRO A N 1
ATOM 1152 C CA . PRO A 1 157 ? 21.364 -26.099 0.176 1.00 34.62 157 PRO A CA 1
ATOM 1153 C C . PRO A 1 157 ? 20.237 -25.759 1.166 1.00 34.62 157 PRO A C 1
ATOM 1155 O O . PRO A 1 157 ? 20.015 -26.490 2.133 1.00 34.62 157 PRO A O 1
ATOM 1158 N N . ALA A 1 158 ? 19.534 -24.651 0.913 1.00 36.31 158 ALA A N 1
ATOM 1159 C CA . ALA A 1 158 ? 18.455 -24.148 1.760 1.00 36.31 158 ALA A CA 1
ATOM 1160 C C . ALA A 1 158 ? 17.341 -25.196 1.960 1.00 36.31 158 ALA A C 1
ATOM 1162 O O . ALA A 1 158 ? 16.844 -25.793 1.004 1.00 36.31 158 ALA A O 1
ATOM 1163 N N . ALA A 1 159 ? 16.960 -25.421 3.219 1.00 36.84 159 ALA A N 1
ATOM 1164 C CA . ALA A 1 159 ? 15.813 -26.246 3.594 1.00 36.84 159 ALA A CA 1
ATOM 1165 C C . ALA A 1 159 ? 14.487 -25.545 3.213 1.00 36.84 159 ALA A C 1
ATOM 1167 O O . ALA A 1 159 ? 14.460 -24.316 3.134 1.00 36.84 159 ALA A O 1
ATOM 1168 N N . PRO A 1 160 ? 13.381 -26.284 2.994 1.00 38.69 160 PRO A N 1
ATOM 1169 C CA . PRO A 1 160 ? 12.123 -25.682 2.574 1.00 38.69 160 PRO A CA 1
ATOM 1170 C C . PRO A 1 160 ? 11.504 -24.873 3.720 1.00 38.69 160 PRO A C 1
ATOM 1172 O O . PRO A 1 160 ? 11.207 -25.406 4.790 1.00 38.69 160 PRO A O 1
ATOM 1175 N N . VAL A 1 161 ? 11.307 -23.579 3.472 1.00 43.97 161 VAL A N 1
ATOM 1176 C CA . VAL A 1 161 ? 10.376 -22.715 4.211 1.00 43.97 161 VAL A CA 1
ATOM 1177 C C . VAL A 1 161 ? 8.953 -23.276 4.071 1.00 43.97 161 VAL A C 1
ATOM 1179 O O . VAL A 1 161 ? 8.655 -23.985 3.107 1.00 43.97 161 VAL A O 1
ATOM 1182 N N . GLY A 1 162 ? 8.087 -23.021 5.059 1.00 52.44 162 GLY A N 1
ATOM 1183 C CA . GLY A 1 162 ? 6.676 -23.432 5.023 1.00 52.44 162 GLY A CA 1
ATOM 1184 C C . GLY A 1 162 ? 5.934 -22.928 3.770 1.00 52.44 162 GLY A C 1
ATOM 1185 O O . GLY A 1 162 ? 6.504 -22.184 2.973 1.00 52.44 162 GLY A O 1
ATOM 1186 N N . PRO A 1 163 ? 4.667 -23.328 3.554 1.00 64.75 163 PRO A N 1
ATOM 1187 C CA . PRO A 1 163 ? 3.931 -22.910 2.364 1.00 64.75 163 PRO A CA 1
ATOM 1188 C C . PRO A 1 163 ? 3.887 -21.377 2.260 1.00 64.75 163 PRO A C 1
ATOM 1190 O O . PRO A 1 163 ? 3.463 -20.701 3.198 1.00 64.75 163 PRO A O 1
ATOM 1193 N N . LEU A 1 164 ? 4.354 -20.855 1.122 1.00 69.88 164 LEU A N 1
ATOM 1194 C CA . LEU A 1 164 ? 4.371 -19.425 0.807 1.00 69.88 164 LEU A CA 1
ATOM 1195 C C . LEU A 1 164 ? 2.946 -18.851 0.800 1.00 69.88 164 LEU A C 1
ATOM 1197 O O . LEU A 1 164 ? 1.999 -19.524 0.384 1.00 69.88 164 LEU A O 1
ATOM 1201 N N . ARG A 1 165 ? 2.795 -17.596 1.232 1.00 79.38 165 ARG A N 1
ATOM 1202 C CA . ARG A 1 165 ? 1.529 -16.854 1.152 1.00 79.38 165 ARG A CA 1
ATOM 1203 C C . ARG A 1 165 ? 1.304 -16.382 -0.281 1.00 79.38 165 ARG A C 1
ATOM 1205 O O . ARG A 1 165 ? 2.229 -15.905 -0.924 1.00 79.38 165 ARG A O 1
ATOM 1212 N N . SER A 1 166 ? 0.078 -16.499 -0.771 1.00 75.19 166 SER A N 1
ATOM 1213 C CA . SER A 1 166 ? -0.277 -16.127 -2.144 1.00 75.19 166 SER A CA 1
ATOM 1214 C C . SER A 1 166 ? -0.287 -14.609 -2.339 1.00 75.19 166 SER A C 1
ATOM 1216 O O . SER A 1 166 ? -1.021 -13.917 -1.633 1.00 75.19 166 SER A O 1
ATOM 1218 N N . ALA A 1 167 ? 0.444 -14.095 -3.331 1.00 68.94 167 ALA A N 1
ATOM 1219 C CA . ALA A 1 167 ? 0.411 -12.679 -3.710 1.00 68.94 167 ALA A CA 1
ATOM 1220 C C . ALA A 1 167 ? -0.922 -12.280 -4.358 1.00 68.94 167 ALA A C 1
ATOM 1222 O O . ALA A 1 167 ? -1.292 -11.110 -4.303 1.00 68.94 167 ALA A O 1
ATOM 1223 N N . ALA A 1 168 ? -1.695 -13.238 -4.887 1.00 59.59 168 ALA A N 1
ATOM 1224 C CA . ALA A 1 168 ? -3.045 -12.981 -5.403 1.00 59.59 168 ALA A CA 1
ATOM 1225 C C . ALA A 1 168 ? -4.049 -12.524 -4.327 1.00 59.59 168 ALA A C 1
ATOM 1227 O O . ALA A 1 168 ? -5.148 -12.092 -4.659 1.00 59.59 168 ALA A O 1
ATOM 1228 N N . LEU A 1 169 ? -3.676 -12.569 -3.042 1.00 61.41 169 LEU A N 1
ATOM 1229 C CA . LEU A 1 169 ? -4.447 -11.933 -1.968 1.00 61.41 169 LEU A CA 1
ATOM 1230 C C . LEU A 1 169 ? -4.294 -10.401 -1.952 1.00 61.41 169 LEU A C 1
ATOM 1232 O O . LEU A 1 169 ? -4.915 -9.746 -1.121 1.00 61.41 169 LEU A O 1
ATOM 1236 N N . GLY A 1 170 ? -3.482 -9.863 -2.865 1.00 66.75 170 GLY A N 1
ATOM 1237 C CA . GLY A 1 170 ? -2.997 -8.497 -2.883 1.00 66.75 170 GLY A CA 1
ATOM 1238 C C . GLY A 1 170 ? -1.929 -8.291 -1.814 1.00 66.75 170 GLY A C 1
ATOM 1239 O O . GLY A 1 170 ? -2.074 -8.673 -0.654 1.00 66.75 170 GLY A O 1
ATOM 1240 N N . VAL A 1 171 ? -0.794 -7.744 -2.231 1.00 80.06 171 VAL A N 1
ATOM 1241 C CA . VAL A 1 171 ? 0.400 -7.573 -1.380 1.00 80.06 171 VAL A CA 1
ATOM 1242 C C . VAL A 1 171 ? 1.075 -6.226 -1.619 1.00 80.06 171 VAL A C 1
ATOM 1244 O O . VAL A 1 171 ? 2.251 -6.066 -1.318 1.00 80.06 171 VAL A O 1
ATOM 1247 N N . TYR A 1 172 ? 0.338 -5.290 -2.214 1.00 86.62 172 TYR A N 1
ATOM 1248 C CA . TYR A 1 172 ? 0.796 -3.946 -2.540 1.00 86.62 172 TYR A CA 1
ATOM 1249 C C . TYR A 1 172 ? -0.360 -2.932 -2.416 1.00 86.62 172 TYR A C 1
ATOM 1251 O O . TYR A 1 172 ? -1.536 -3.321 -2.341 1.00 86.62 172 TYR A O 1
ATOM 1259 N N . THR A 1 173 ? -0.033 -1.634 -2.396 1.00 83.75 173 THR A N 1
ATOM 1260 C CA . THR A 1 173 ? -1.011 -0.525 -2.346 1.00 83.75 173 THR A CA 1
ATOM 1261 C C . THR A 1 173 ? -1.227 0.104 -3.722 1.00 83.75 173 THR A C 1
ATOM 1263 O O . THR A 1 173 ? -0.351 0.041 -4.584 1.00 83.75 173 THR A O 1
ATOM 1266 N N . ASP A 1 174 ? -2.368 0.762 -3.941 1.00 80.94 174 ASP A N 1
ATOM 1267 C CA . ASP A 1 174 ? -2.596 1.503 -5.191 1.00 80.94 174 ASP A CA 1
ATOM 1268 C C . ASP A 1 174 ? -1.523 2.576 -5.419 1.00 80.94 174 ASP A C 1
ATOM 1270 O O . ASP A 1 174 ? -0.923 2.624 -6.492 1.00 80.94 174 ASP A O 1
ATOM 1274 N N . GLY A 1 175 ? -1.196 3.350 -4.376 1.00 80.94 175 GLY A N 1
ATOM 1275 C CA . GLY A 1 175 ? -0.136 4.361 -4.430 1.00 80.94 175 GLY A CA 1
ATOM 1276 C C . GLY A 1 175 ? 1.229 3.769 -4.790 1.00 80.94 175 GLY A C 1
ATOM 1277 O O . GLY A 1 175 ? 1.986 4.359 -5.563 1.00 80.94 175 GLY A O 1
ATOM 1278 N N . GLN A 1 176 ? 1.520 2.561 -4.306 1.00 85.69 176 GLN A N 1
ATOM 1279 C CA . GLN A 1 176 ? 2.733 1.840 -4.657 1.00 85.69 176 GLN A CA 1
ATOM 1280 C C . GLN A 1 176 ? 2.777 1.461 -6.143 1.00 85.69 176 GLN A C 1
ATOM 1282 O O . GLN A 1 176 ? 3.797 1.666 -6.800 1.00 85.69 176 GLN A O 1
ATOM 1287 N N . ALA A 1 177 ? 1.677 0.943 -6.692 1.00 92.31 177 ALA A N 1
ATOM 1288 C CA . ALA A 1 177 ? 1.598 0.615 -8.112 1.00 92.31 177 ALA A CA 1
ATOM 1289 C C . ALA A 1 177 ? 1.618 1.867 -9.010 1.00 92.31 177 ALA A C 1
ATOM 1291 O O . ALA A 1 177 ? 2.191 1.813 -10.097 1.00 92.31 177 ALA A O 1
ATOM 1292 N N . ASP A 1 178 ? 1.057 2.994 -8.563 1.00 88.44 178 ASP A N 1
ATOM 1293 C CA . ASP A 1 178 ? 1.110 4.275 -9.283 1.00 88.44 178 ASP A CA 1
ATOM 1294 C C . ASP A 1 178 ? 2.534 4.852 -9.334 1.00 88.44 178 ASP A C 1
ATOM 1296 O O . ASP A 1 178 ? 3.000 5.279 -10.395 1.00 88.44 178 ASP A O 1
ATOM 1300 N N . ARG A 1 179 ? 3.276 4.814 -8.217 1.00 91.50 179 ARG A N 1
ATOM 1301 C CA . ARG A 1 179 ? 4.709 5.161 -8.212 1.00 91.50 179 ARG A CA 1
ATOM 1302 C C . ARG A 1 179 ? 5.518 4.215 -9.086 1.00 91.50 179 ARG A C 1
ATOM 1304 O O . ARG A 1 179 ? 6.373 4.670 -9.843 1.00 91.50 179 ARG A O 1
ATOM 1311 N N . GLY A 1 180 ? 5.214 2.922 -9.015 1.00 96.25 180 GLY A N 1
ATOM 1312 C CA . GLY A 1 180 ? 5.818 1.901 -9.855 1.00 96.25 180 GLY A CA 1
ATOM 1313 C C . GLY A 1 180 ? 5.623 2.160 -11.339 1.00 96.25 180 GLY A C 1
ATOM 1314 O O . GLY A 1 180 ? 6.569 2.037 -12.108 1.00 96.25 180 GLY A O 1
ATOM 1315 N N . GLU A 1 181 ? 4.423 2.574 -11.744 1.00 97.38 181 GLU A N 1
ATOM 1316 C CA . GLU A 1 181 ? 4.124 2.962 -13.122 1.00 97.38 181 GLU A CA 1
ATOM 1317 C C . GLU A 1 181 ? 4.927 4.190 -13.553 1.00 97.38 181 GLU A C 1
ATOM 1319 O O . GLU A 1 181 ? 5.507 4.200 -14.640 1.00 97.38 181 GLU A O 1
ATOM 1324 N N . ALA A 1 182 ? 5.009 5.214 -12.698 1.00 93.19 182 ALA A N 1
ATOM 1325 C CA . ALA A 1 182 ? 5.797 6.409 -12.980 1.00 93.19 182 ALA A CA 1
ATOM 1326 C C . ALA A 1 182 ? 7.297 6.087 -13.129 1.00 93.19 182 ALA A C 1
ATOM 1328 O O . ALA A 1 182 ? 7.925 6.523 -14.097 1.00 93.19 182 ALA A O 1
ATOM 1329 N N . ALA A 1 183 ? 7.856 5.284 -12.218 1.00 94.62 183 ALA A N 1
ATOM 1330 C CA . ALA A 1 183 ? 9.244 4.825 -12.262 1.00 94.62 183 ALA A CA 1
ATOM 1331 C C . ALA A 1 183 ? 9.513 3.930 -13.484 1.00 94.62 183 ALA A C 1
ATOM 1333 O O . ALA A 1 183 ? 10.488 4.133 -14.212 1.00 94.62 183 ALA A O 1
ATOM 1334 N N . TRP A 1 184 ? 8.607 2.995 -13.782 1.00 97.19 184 TRP A N 1
ATOM 1335 C CA . TRP A 1 184 ? 8.677 2.145 -14.971 1.00 97.19 184 TRP A CA 1
ATOM 1336 C C . TRP A 1 184 ? 8.635 2.979 -16.255 1.00 97.19 184 TRP A C 1
ATOM 1338 O O . TRP A 1 184 ? 9.444 2.767 -17.159 1.00 97.19 184 TRP A O 1
ATOM 1348 N N . SER A 1 185 ? 7.756 3.982 -16.334 1.00 96.94 185 SER A N 1
ATOM 1349 C CA . SER A 1 185 ? 7.673 4.873 -17.494 1.00 96.94 185 SER A CA 1
ATOM 1350 C C . SER A 1 185 ? 8.936 5.714 -17.680 1.00 96.94 185 SER A C 1
ATOM 1352 O O . SER A 1 185 ? 9.285 6.028 -18.818 1.00 96.94 185 SER A O 1
ATOM 1354 N N . ALA A 1 186 ? 9.591 6.114 -16.590 1.00 95.06 186 ALA A N 1
ATOM 1355 C CA . ALA A 1 186 ? 10.804 6.921 -16.638 1.00 95.06 186 ALA A CA 1
ATOM 1356 C C . ALA A 1 186 ? 12.043 6.098 -17.019 1.00 95.06 186 ALA A C 1
ATOM 1358 O O . ALA A 1 186 ? 12.913 6.602 -17.731 1.00 95.06 186 ALA A O 1
ATOM 1359 N N . THR A 1 187 ? 12.107 4.845 -16.564 1.00 95.50 187 THR A N 1
ATOM 1360 C CA . THR A 1 187 ? 13.342 4.050 -16.576 1.00 95.50 187 THR A CA 1
ATOM 1361 C C . THR A 1 187 ? 13.270 2.828 -17.494 1.00 95.50 187 THR A C 1
ATOM 1363 O O . THR A 1 187 ? 14.250 2.493 -18.155 1.00 95.50 187 THR A O 1
ATOM 1366 N N . CYS A 1 188 ? 12.121 2.156 -17.577 1.00 96.12 188 CYS A N 1
ATOM 1367 C CA . CYS A 1 188 ? 11.976 0.850 -18.231 1.00 96.12 188 CYS A CA 1
ATOM 1368 C C . CYS A 1 188 ? 11.327 0.939 -19.623 1.00 96.12 188 CYS A C 1
ATOM 1370 O O . CYS A 1 188 ? 11.691 0.186 -20.529 1.00 96.12 188 CYS A O 1
ATOM 1372 N N . ALA A 1 189 ? 10.402 1.885 -19.817 1.00 96.56 189 ALA A N 1
ATOM 1373 C CA . ALA A 1 189 ? 9.576 2.008 -21.025 1.00 96.56 189 ALA A CA 1
ATOM 1374 C C . ALA A 1 189 ? 10.349 2.330 -22.316 1.00 96.56 189 ALA A C 1
ATOM 1376 O 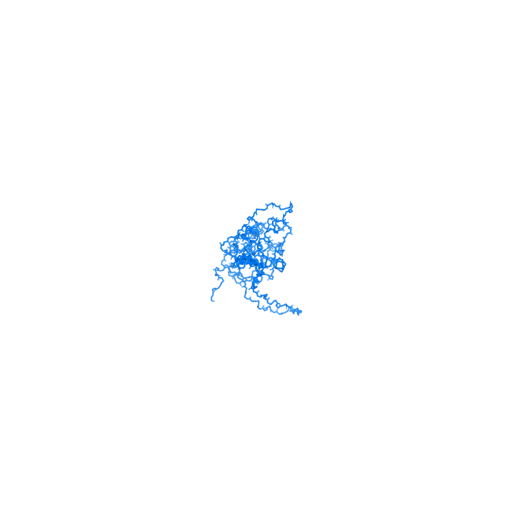O . ALA A 1 189 ? 9.801 2.246 -23.412 1.00 96.56 189 ALA A O 1
ATOM 1377 N N . ALA A 1 190 ? 11.622 2.721 -22.207 1.00 94.75 190 ALA A N 1
ATOM 1378 C CA . ALA A 1 190 ? 12.481 2.922 -23.371 1.00 94.75 190 ALA A CA 1
ATOM 1379 C C . ALA A 1 190 ? 12.826 1.602 -24.088 1.00 94.75 190 ALA A C 1
ATOM 1381 O O . ALA A 1 190 ? 13.120 1.626 -25.284 1.00 94.75 190 ALA A O 1
ATOM 1382 N N . CYS A 1 191 ? 12.795 0.477 -23.364 1.00 97.00 191 CYS A N 1
ATOM 1383 C CA . CYS A 1 191 ? 13.208 -0.838 -23.860 1.00 97.00 191 CYS A CA 1
ATOM 1384 C C . CYS A 1 191 ? 12.124 -1.915 -23.732 1.00 97.00 191 CYS A C 1
ATOM 1386 O O . CYS A 1 191 ? 12.164 -2.882 -24.487 1.00 97.00 191 CYS A O 1
ATOM 1388 N N . HIS A 1 192 ? 11.186 -1.764 -22.796 1.00 96.56 192 HIS A N 1
ATOM 1389 C CA . HIS A 1 192 ? 10.143 -2.748 -22.522 1.00 96.56 192 HIS A CA 1
ATOM 1390 C C . HIS A 1 192 ? 8.753 -2.228 -22.877 1.00 96.56 192 HIS A C 1
ATOM 1392 O O . HIS A 1 192 ? 8.446 -1.054 -22.658 1.00 96.56 192 HIS A O 1
ATOM 1398 N N . GLU A 1 193 ? 7.886 -3.123 -23.341 1.00 95.75 193 GLU A N 1
ATOM 1399 C CA . GLU A 1 193 ? 6.450 -2.876 -23.453 1.00 95.75 193 GLU A CA 1
ATOM 1400 C C . GLU A 1 193 ? 5.729 -3.489 -22.247 1.00 95.75 193 GLU A C 1
ATOM 1402 O O . GLU A 1 193 ? 6.159 -4.495 -21.686 1.00 95.75 193 GLU A O 1
ATOM 1407 N N . THR A 1 194 ? 4.609 -2.905 -21.810 1.00 93.31 194 THR A N 1
ATOM 1408 C CA . THR A 1 194 ? 3.869 -3.447 -20.653 1.00 93.31 194 THR A CA 1
ATOM 1409 C C . THR A 1 194 ? 3.349 -4.863 -20.907 1.00 93.31 194 THR A C 1
ATOM 1411 O O . THR A 1 194 ? 3.199 -5.636 -19.961 1.00 93.31 194 THR A O 1
ATOM 1414 N N . THR A 1 195 ? 3.117 -5.219 -22.176 1.00 92.31 195 THR A N 1
ATOM 1415 C CA . THR A 1 195 ? 2.761 -6.570 -22.639 1.00 92.31 195 THR A CA 1
ATOM 1416 C C . THR A 1 195 ? 3.790 -7.625 -22.269 1.00 92.31 195 THR A C 1
ATOM 1418 O O . THR A 1 195 ? 3.396 -8.745 -21.965 1.00 92.31 195 THR A O 1
ATOM 1421 N N . ASP A 1 196 ? 5.071 -7.263 -22.186 1.00 92.19 196 ASP A N 1
ATOM 1422 C CA . ASP A 1 196 ? 6.157 -8.193 -21.845 1.00 92.19 196 ASP A CA 1
ATOM 1423 C C . ASP A 1 196 ? 6.048 -8.730 -20.407 1.00 92.19 196 ASP A C 1
ATOM 1425 O O . ASP A 1 196 ? 6.715 -9.696 -20.045 1.00 92.19 196 ASP A O 1
ATOM 1429 N N . PHE A 1 197 ? 5.233 -8.088 -19.564 1.00 94.19 197 PHE A N 1
ATOM 1430 C CA . PHE A 1 197 ? 5.095 -8.411 -18.143 1.00 94.19 197 PHE A CA 1
ATOM 1431 C C . PHE A 1 197 ? 3.781 -9.107 -17.792 1.00 94.19 197 PHE A C 1
ATOM 1433 O O . PHE A 1 197 ? 3.520 -9.322 -16.614 1.00 94.19 197 PHE A O 1
ATOM 1440 N N . HIS A 1 198 ? 2.936 -9.421 -18.774 1.00 90.94 198 HIS A N 1
ATOM 1441 C CA . HIS A 1 198 ? 1.679 -10.149 -18.557 1.00 90.94 198 HIS A CA 1
ATOM 1442 C C . HIS A 1 198 ? 1.333 -11.099 -19.715 1.00 90.94 198 HIS A C 1
ATOM 1444 O O . HIS A 1 198 ? 0.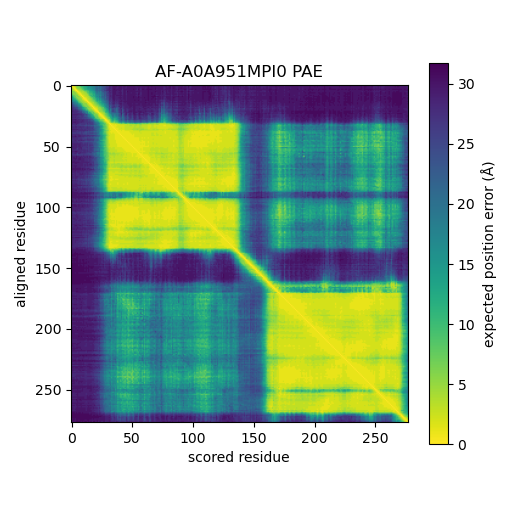184 -11.520 -19.853 1.00 90.94 198 HIS A O 1
ATOM 1450 N N . ASP A 1 199 ? 2.311 -11.420 -20.565 1.00 91.31 199 ASP A N 1
ATOM 1451 C CA . ASP A 1 199 ? 2.164 -12.443 -21.595 1.00 91.31 199 ASP A CA 1
ATOM 1452 C C . ASP A 1 199 ? 2.404 -13.861 -21.041 1.00 91.31 199 ASP A C 1
ATOM 1454 O O . ASP A 1 199 ? 2.840 -14.060 -19.902 1.00 91.31 199 ASP A O 1
ATOM 1458 N N . ASP A 1 200 ? 2.119 -14.870 -21.868 1.00 91.19 200 ASP A N 1
ATOM 1459 C CA . ASP A 1 200 ? 2.264 -16.278 -21.484 1.00 91.19 200 ASP A CA 1
ATOM 1460 C C . ASP A 1 200 ? 3.706 -16.629 -21.071 1.00 91.19 200 ASP A C 1
ATOM 1462 O O . ASP A 1 200 ? 3.907 -17.462 -20.187 1.00 91.19 200 ASP A O 1
ATOM 1466 N N . ALA A 1 201 ? 4.715 -15.995 -21.682 1.00 92.38 201 ALA A N 1
ATOM 1467 C CA . ALA A 1 201 ? 6.120 -16.270 -21.394 1.00 92.38 201 ALA A CA 1
ATOM 1468 C C . ALA A 1 201 ? 6.527 -15.734 -20.014 1.00 92.38 201 ALA A C 1
ATOM 1470 O O . ALA A 1 201 ? 7.245 -16.411 -19.270 1.00 92.38 201 ALA A O 1
ATOM 1471 N N . PHE A 1 202 ? 6.044 -14.545 -19.649 1.00 94.62 202 PHE A N 1
ATOM 1472 C CA . PHE A 1 202 ? 6.228 -13.984 -18.319 1.00 94.62 202 PHE A CA 1
ATOM 1473 C C . PHE A 1 202 ? 5.556 -14.858 -17.258 1.00 94.62 202 PHE A C 1
ATOM 1475 O O . PHE A 1 202 ? 6.199 -15.239 -16.276 1.00 94.62 202 PHE A O 1
ATOM 1482 N N . VAL A 1 203 ? 4.291 -15.234 -17.478 1.00 92.44 203 VAL A N 1
ATOM 1483 C CA . VAL A 1 203 ? 3.540 -16.097 -16.555 1.00 92.44 203 VAL A CA 1
ATOM 1484 C C . VAL A 1 203 ? 4.239 -17.450 -16.391 1.00 92.44 203 VAL A C 1
ATOM 1486 O O . VAL A 1 203 ? 4.457 -17.880 -15.261 1.00 92.44 203 VAL A O 1
ATOM 1489 N N . GLU A 1 204 ? 4.678 -18.099 -17.473 1.00 93.19 204 GLU A N 1
ATOM 1490 C CA . GLU A 1 204 ? 5.409 -19.376 -17.408 1.00 93.19 204 GLU A CA 1
ATOM 1491 C C . GLU A 1 204 ? 6.730 -19.262 -16.624 1.00 93.19 204 GLU A C 1
ATOM 1493 O O . GLU A 1 204 ? 7.096 -20.177 -15.882 1.00 93.19 204 GLU A O 1
ATOM 1498 N N . GLY A 1 205 ? 7.444 -18.139 -16.752 1.00 93.88 205 GLY A N 1
ATOM 1499 C CA . GLY A 1 205 ? 8.734 -17.925 -16.091 1.00 93.88 205 GLY A CA 1
ATOM 1500 C C . GLY A 1 205 ? 8.651 -17.570 -14.601 1.00 93.88 205 GLY A C 1
ATOM 1501 O O . GLY A 1 205 ? 9.598 -17.844 -13.851 1.00 93.88 205 GLY A O 1
ATOM 1502 N N . TRP A 1 206 ? 7.547 -16.956 -14.166 1.00 95.56 206 TRP A N 1
ATOM 1503 C CA . TRP A 1 206 ? 7.437 -16.347 -12.834 1.00 95.56 206 TRP A CA 1
ATOM 1504 C C . TRP A 1 206 ? 6.335 -16.921 -11.947 1.00 95.56 206 TRP A C 1
ATOM 1506 O O . TRP A 1 206 ? 6.462 -16.845 -10.722 1.00 95.56 206 TRP A O 1
ATOM 1516 N N . ASN A 1 207 ? 5.293 -17.531 -12.514 1.00 93.69 207 ASN A N 1
ATOM 1517 C CA . ASN A 1 207 ? 4.204 -18.103 -11.728 1.00 93.69 207 ASN A CA 1
ATOM 1518 C C . ASN A 1 207 ? 4.710 -19.183 -10.753 1.00 93.69 207 ASN A C 1
ATOM 1520 O O . ASN A 1 207 ? 5.558 -20.018 -11.076 1.00 93.69 207 ASN A O 1
ATOM 1524 N N . GLY A 1 208 ? 4.194 -19.159 -9.529 1.00 90.75 208 GLY A N 1
ATOM 1525 C CA . GLY A 1 208 ? 4.565 -20.052 -8.436 1.00 90.75 208 GLY A CA 1
ATOM 1526 C C . GLY A 1 208 ? 5.905 -19.739 -7.757 1.00 90.75 208 GLY A C 1
ATOM 1527 O O . GLY A 1 208 ? 6.235 -20.400 -6.767 1.00 90.75 208 GLY A O 1
ATOM 1528 N N . ARG A 1 209 ? 6.679 -18.757 -8.238 1.00 94.75 209 ARG A N 1
ATOM 1529 C CA . ARG A 1 209 ? 7.971 -18.375 -7.640 1.00 94.75 209 ARG A CA 1
ATOM 1530 C C . ARG A 1 209 ? 7.805 -17.352 -6.513 1.00 94.75 209 ARG A C 1
ATOM 1532 O O . ARG A 1 209 ? 6.797 -16.646 -6.477 1.00 94.75 209 ARG A O 1
ATOM 1539 N N . PRO A 1 210 ? 8.781 -17.235 -5.597 1.00 95.12 210 PRO A N 1
ATOM 1540 C CA . PRO A 1 210 ? 8.778 -16.168 -4.607 1.00 95.12 210 PRO A CA 1
ATOM 1541 C C . PRO A 1 210 ? 8.815 -14.778 -5.254 1.00 95.12 210 PRO A C 1
ATOM 1543 O O . PRO A 1 210 ? 9.552 -14.568 -6.218 1.00 95.12 210 PRO A O 1
ATOM 1546 N N . VAL A 1 211 ? 8.113 -13.797 -4.685 1.00 94.12 211 VAL A N 1
ATOM 1547 C CA . VAL A 1 211 ? 8.189 -12.395 -5.138 1.00 94.12 211 VAL A CA 1
ATOM 1548 C C . VAL A 1 211 ? 9.630 -11.873 -5.035 1.00 94.12 211 VAL A C 1
ATOM 1550 O O . VAL A 1 211 ? 10.081 -11.129 -5.907 1.00 94.12 211 VAL A O 1
ATOM 1553 N N . SER A 1 212 ? 10.395 -12.338 -4.036 1.00 95.56 212 SER A N 1
ATOM 1554 C CA . SER A 1 212 ? 11.820 -12.003 -3.877 1.00 95.56 212 SER A CA 1
ATOM 1555 C C . SER A 1 212 ? 12.664 -12.361 -5.097 1.00 95.56 212 SER A C 1
ATOM 1557 O O . SER A 1 212 ? 13.660 -11.699 -5.366 1.00 95.56 212 SER A O 1
ATOM 1559 N N . ASP A 1 213 ? 12.297 -13.408 -5.838 1.00 97.25 213 ASP A N 1
ATOM 1560 C CA . ASP A 1 213 ? 13.065 -13.823 -7.008 1.00 97.25 213 ASP A CA 1
ATOM 1561 C C . ASP A 1 213 ? 12.937 -12.819 -8.151 1.00 97.25 213 ASP A C 1
ATOM 1563 O O . ASP A 1 213 ? 13.939 -12.502 -8.792 1.00 97.25 213 ASP A O 1
ATOM 1567 N N . LEU A 1 214 ? 11.724 -12.315 -8.396 1.00 96.31 214 LEU A N 1
ATOM 1568 C CA . LEU A 1 214 ? 11.488 -11.287 -9.408 1.00 96.31 214 LEU A CA 1
ATOM 1569 C C . LEU A 1 214 ? 12.122 -9.964 -8.975 1.00 96.31 214 LEU A C 1
ATOM 1571 O O . LEU A 1 214 ? 12.839 -9.349 -9.760 1.00 96.31 214 LEU A O 1
ATOM 1575 N N . PHE A 1 215 ? 11.936 -9.578 -7.710 1.00 96.81 215 PHE A N 1
ATOM 1576 C CA . PHE A 1 215 ? 12.551 -8.383 -7.130 1.00 96.81 215 PHE A CA 1
ATOM 1577 C C . PHE A 1 215 ? 14.073 -8.380 -7.317 1.00 96.81 215 PHE A C 1
ATOM 1579 O O . PHE A 1 215 ? 14.650 -7.435 -7.855 1.00 96.81 215 PHE A O 1
ATOM 1586 N N . ARG A 1 216 ? 14.724 -9.483 -6.933 1.00 97.56 216 ARG A N 1
ATOM 1587 C CA . ARG A 1 216 ? 16.171 -9.654 -7.056 1.00 97.56 216 ARG A CA 1
ATOM 1588 C C . ARG A 1 216 ? 16.618 -9.642 -8.512 1.00 97.56 216 ARG A C 1
ATOM 1590 O O . ARG A 1 216 ? 17.578 -8.952 -8.828 1.00 97.56 216 ARG A O 1
ATOM 1597 N N . PHE A 1 217 ? 15.916 -10.358 -9.391 1.00 97.25 217 PHE A N 1
ATOM 1598 C CA . PHE A 1 217 ? 16.248 -10.392 -10.813 1.00 97.25 217 PHE A CA 1
ATOM 1599 C C . PHE A 1 217 ? 16.222 -8.999 -11.438 1.00 97.25 217 PHE A C 1
ATOM 1601 O O . PHE A 1 217 ? 17.189 -8.620 -12.096 1.00 97.25 217 PHE A O 1
ATOM 1608 N N . VAL A 1 218 ? 15.155 -8.229 -11.205 1.00 96.75 218 VAL A N 1
ATOM 1609 C CA . VAL A 1 218 ? 15.041 -6.869 -11.739 1.00 96.75 218 VAL A CA 1
ATOM 1610 C C . VAL A 1 218 ? 16.152 -5.994 -11.164 1.00 96.75 218 VAL A C 1
ATOM 1612 O O . VAL A 1 218 ? 16.884 -5.383 -11.930 1.00 96.75 218 VAL A O 1
ATOM 1615 N N . ARG A 1 219 ? 16.374 -6.005 -9.847 1.00 97.00 219 ARG A N 1
ATOM 1616 C CA . ARG A 1 219 ? 17.442 -5.210 -9.223 1.00 97.00 219 ARG A CA 1
ATOM 1617 C C . ARG A 1 219 ? 18.846 -5.567 -9.720 1.00 97.00 219 ARG A C 1
ATOM 1619 O O . ARG A 1 219 ? 19.695 -4.692 -9.823 1.00 97.00 219 ARG A O 1
ATOM 1626 N N . GLU A 1 220 ? 19.124 -6.837 -9.994 1.00 97.56 220 GLU A N 1
ATOM 1627 C CA . GLU A 1 220 ? 20.461 -7.299 -10.397 1.00 97.56 220 GLU A CA 1
ATOM 1628 C C . GLU A 1 220 ? 20.742 -7.160 -11.896 1.00 97.56 220 GLU A C 1
ATOM 1630 O O . GLU A 1 220 ? 21.907 -7.191 -12.290 1.00 97.56 220 GLU A O 1
ATOM 1635 N N . ASN A 1 221 ? 19.706 -7.026 -12.730 1.00 97.25 221 ASN A N 1
ATOM 1636 C CA . ASN A 1 221 ? 19.844 -7.013 -14.191 1.00 97.25 221 ASN A CA 1
ATOM 1637 C C . ASN A 1 221 ? 19.313 -5.735 -14.846 1.00 97.25 221 ASN A C 1
ATOM 1639 O O . ASN A 1 221 ? 19.583 -5.517 -16.022 1.00 97.25 221 ASN A O 1
ATOM 1643 N N . MET A 1 222 ? 18.569 -4.904 -14.114 1.00 96.56 222 MET A N 1
ATOM 1644 C CA . MET A 1 222 ? 17.983 -3.669 -14.621 1.00 96.56 222 MET A CA 1
ATOM 1645 C C . MET A 1 222 ? 18.385 -2.466 -13.764 1.00 96.56 222 MET A C 1
ATOM 1647 O O . MET A 1 222 ? 18.597 -2.616 -12.558 1.00 96.56 222 MET A O 1
ATOM 1651 N N . PRO A 1 223 ? 18.437 -1.265 -14.361 1.00 96.38 223 PRO A N 1
ATOM 1652 C CA . PRO A 1 223 ? 18.475 -0.997 -15.810 1.00 96.38 223 PRO A CA 1
ATOM 1653 C C . PRO A 1 223 ? 19.668 -1.667 -16.521 1.00 96.38 223 PRO A C 1
ATOM 1655 O O . PRO A 1 223 ? 20.701 -1.869 -15.893 1.00 96.38 223 PRO A O 1
ATOM 1658 N N . ASP A 1 224 ? 19.541 -2.019 -17.806 1.00 93.31 224 ASP A N 1
ATOM 1659 C CA . ASP A 1 224 ? 20.571 -2.775 -18.561 1.00 93.31 224 ASP A CA 1
ATOM 1660 C C . ASP A 1 224 ? 21.955 -2.093 -18.548 1.00 93.31 224 ASP A C 1
ATOM 1662 O O . ASP A 1 224 ? 22.995 -2.745 -18.445 1.00 93.31 224 ASP A O 1
ATOM 1666 N N . ASP A 1 225 ? 21.978 -0.761 -18.591 1.00 92.75 225 ASP A N 1
ATOM 1667 C CA . ASP A 1 225 ? 23.196 0.049 -18.573 1.00 92.75 225 ASP A CA 1
ATOM 1668 C C . ASP A 1 225 ? 23.715 0.360 -17.160 1.00 92.75 225 ASP A C 1
ATOM 1670 O O . ASP A 1 225 ? 24.886 0.722 -16.996 1.00 92.75 225 ASP A O 1
ATOM 1674 N N . ALA A 1 226 ? 22.874 0.205 -16.136 1.00 93.62 226 ALA A N 1
ATOM 1675 C CA . ALA A 1 226 ? 23.214 0.492 -14.749 1.00 93.62 226 ALA A CA 1
ATOM 1676 C C . ALA A 1 226 ? 22.461 -0.413 -13.749 1.00 93.62 226 ALA A C 1
ATOM 1678 O O . ALA A 1 226 ? 21.656 0.104 -12.965 1.00 93.62 226 ALA A O 1
ATOM 1679 N N . PRO A 1 227 ? 22.730 -1.735 -13.712 1.00 96.75 227 PRO A N 1
ATOM 1680 C CA . PRO A 1 227 ? 22.001 -2.640 -12.831 1.00 96.75 227 PRO A CA 1
ATOM 1681 C C . PRO A 1 227 ? 22.095 -2.235 -11.357 1.00 96.75 227 PRO A C 1
ATOM 1683 O O . PRO A 1 227 ? 23.179 -1.919 -10.858 1.00 96.75 227 PRO A O 1
ATOM 1686 N N . GLY A 1 228 ? 20.959 -2.228 -10.657 1.00 93.50 228 GLY A N 1
ATOM 1687 C CA . GLY A 1 228 ? 20.898 -1.905 -9.227 1.00 93.50 228 GLY A CA 1
ATOM 1688 C C . GLY A 1 228 ? 21.038 -0.414 -8.908 1.00 93.50 228 GLY A C 1
ATOM 1689 O O . GLY A 1 228 ? 21.329 -0.064 -7.769 1.00 93.50 228 GLY A O 1
ATOM 1690 N N . SER A 1 229 ? 20.856 0.466 -9.896 1.00 95.19 229 SER A N 1
ATOM 1691 C CA . SER A 1 229 ? 21.017 1.918 -9.718 1.00 95.19 229 SER A CA 1
ATOM 1692 C C . SER A 1 229 ? 19.848 2.623 -9.023 1.00 95.19 229 SER A C 1
ATOM 1694 O O . SER A 1 229 ? 20.059 3.699 -8.461 1.00 95.19 229 SER A O 1
ATOM 1696 N N . LEU A 1 230 ? 18.645 2.041 -9.031 1.00 93.44 230 LEU A N 1
ATOM 1697 C CA . LEU A 1 230 ? 17.490 2.580 -8.308 1.00 93.44 230 LEU A CA 1
ATOM 1698 C C . LEU A 1 230 ? 17.528 2.197 -6.813 1.00 93.44 230 LEU A C 1
ATOM 1700 O O . LEU A 1 230 ? 18.077 1.147 -6.464 1.00 93.44 230 LEU A O 1
ATOM 1704 N N . PRO A 1 231 ? 16.934 3.001 -5.912 1.00 92.00 231 PRO A N 1
ATOM 1705 C CA . PRO A 1 231 ? 16.683 2.592 -4.533 1.00 92.00 231 PRO A CA 1
ATOM 1706 C C . PRO A 1 231 ? 15.824 1.322 -4.464 1.00 92.00 231 PRO A C 1
ATOM 1708 O O . PRO A 1 231 ? 14.908 1.142 -5.264 1.00 92.00 231 PRO A O 1
ATOM 1711 N N . ASP A 1 232 ? 16.052 0.477 -3.456 1.00 89.88 232 ASP A N 1
ATOM 1712 C CA . ASP A 1 232 ? 15.303 -0.777 -3.269 1.00 89.88 232 ASP A CA 1
ATOM 1713 C C . ASP A 1 232 ? 13.775 -0.560 -3.243 1.00 89.88 232 ASP A C 1
ATOM 1715 O O . ASP A 1 232 ? 13.026 -1.348 -3.821 1.00 89.88 232 ASP A O 1
ATOM 1719 N N . GLN A 1 233 ? 13.307 0.539 -2.640 1.00 89.38 233 GLN A N 1
ATOM 1720 C CA . GLN A 1 233 ? 11.880 0.875 -2.608 1.00 89.38 233 GLN A CA 1
ATOM 1721 C C . GLN A 1 233 ? 11.305 1.165 -4.001 1.00 89.38 233 GLN A C 1
ATOM 1723 O O . GLN A 1 233 ? 10.180 0.772 -4.281 1.00 89.38 233 GLN A O 1
ATOM 1728 N N . GLU A 1 234 ? 12.075 1.773 -4.903 1.00 92.50 234 GLU A N 1
ATOM 1729 C CA . GLU A 1 234 ? 11.620 2.034 -6.272 1.00 92.50 234 GLU A CA 1
ATOM 1730 C C . GLU A 1 234 ? 11.461 0.723 -7.060 1.00 92.50 234 GLU A C 1
ATOM 1732 O O . GLU A 1 234 ? 10.503 0.565 -7.813 1.00 92.50 234 GLU A O 1
ATOM 1737 N N . TYR A 1 235 ? 12.321 -0.276 -6.818 1.00 97.06 235 TYR A N 1
ATOM 1738 C CA . TYR A 1 235 ? 12.124 -1.620 -7.373 1.00 97.06 235 TYR A CA 1
ATOM 1739 C C . TYR A 1 235 ? 10.883 -2.319 -6.813 1.00 97.06 235 TYR A C 1
ATOM 1741 O O . TYR A 1 235 ? 10.193 -3.010 -7.562 1.00 97.06 235 TYR A O 1
ATOM 1749 N N . ALA A 1 236 ? 10.591 -2.160 -5.519 1.00 95.00 236 ALA A N 1
ATOM 1750 C CA . ALA A 1 236 ? 9.383 -2.723 -4.916 1.00 95.00 236 ALA A CA 1
ATOM 1751 C C . ALA A 1 236 ? 8.122 -2.070 -5.503 1.00 95.00 236 ALA A C 1
ATOM 1753 O O . ALA A 1 236 ? 7.158 -2.766 -5.822 1.00 95.00 236 ALA A O 1
ATOM 1754 N N . ASP A 1 237 ? 8.167 -0.757 -5.734 1.00 94.88 237 ASP A N 1
ATOM 1755 C CA . ASP A 1 237 ? 7.093 -0.004 -6.374 1.00 94.88 237 ASP A CA 1
ATOM 1756 C C . ASP A 1 237 ? 6.884 -0.465 -7.830 1.00 94.88 237 ASP A C 1
ATOM 1758 O O . ASP A 1 237 ? 5.764 -0.802 -8.219 1.00 94.88 237 ASP A O 1
ATOM 1762 N N . ILE A 1 238 ? 7.954 -0.602 -8.625 1.00 97.50 238 ILE A N 1
ATOM 1763 C CA . ILE A 1 238 ? 7.885 -1.159 -9.993 1.00 97.50 238 ILE A CA 1
ATOM 1764 C C . ILE A 1 238 ? 7.296 -2.577 -9.981 1.00 97.50 238 ILE A C 1
ATOM 1766 O O . ILE A 1 238 ? 6.482 -2.916 -10.842 1.00 97.50 238 ILE A O 1
ATOM 1770 N N . LEU A 1 239 ? 7.659 -3.409 -9.000 1.00 96.00 239 LEU A N 1
ATOM 1771 C CA . LEU A 1 239 ? 7.066 -4.736 -8.850 1.00 96.00 239 LEU A CA 1
ATOM 1772 C C . LEU A 1 239 ? 5.563 -4.657 -8.593 1.00 96.00 239 LEU A C 1
ATOM 1774 O O . LEU A 1 239 ? 4.821 -5.384 -9.244 1.00 96.00 239 LEU A O 1
ATOM 1778 N N . ALA A 1 240 ? 5.098 -3.772 -7.710 1.00 95.06 240 ALA A N 1
ATOM 1779 C CA . ALA A 1 240 ? 3.669 -3.567 -7.472 1.00 95.06 240 ALA A CA 1
ATOM 1780 C C . ALA A 1 240 ? 2.916 -3.198 -8.761 1.00 95.06 240 ALA A C 1
ATOM 1782 O O . ALA A 1 240 ? 1.833 -3.726 -9.019 1.00 95.06 240 ALA A O 1
ATOM 1783 N N . TYR A 1 241 ? 3.513 -2.364 -9.619 1.00 96.50 241 TYR A N 1
ATOM 1784 C CA . TYR A 1 241 ? 2.956 -2.076 -10.940 1.00 96.50 241 TYR A CA 1
ATOM 1785 C C . TYR 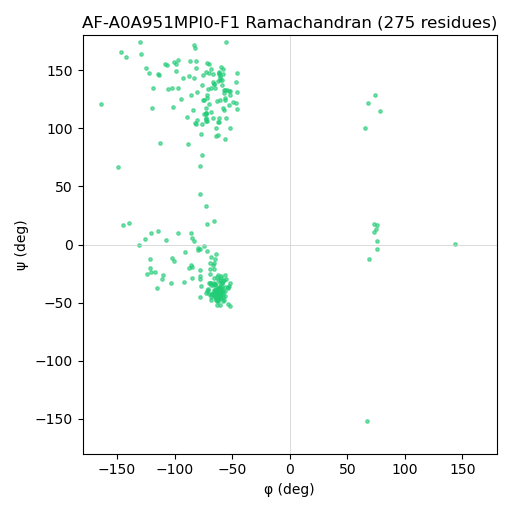A 1 241 ? 2.876 -3.326 -11.828 1.00 96.50 241 TYR A C 1
ATOM 1787 O O . TYR A 1 241 ? 1.840 -3.574 -12.444 1.00 96.50 241 TYR A O 1
ATOM 1795 N N . VAL A 1 242 ? 3.921 -4.158 -11.855 1.00 95.50 242 VAL A N 1
ATOM 1796 C CA . VAL A 1 242 ? 3.913 -5.436 -12.588 1.00 95.50 242 VAL A CA 1
ATOM 1797 C C . VAL A 1 242 ? 2.838 -6.388 -12.050 1.00 95.50 242 VAL A C 1
ATOM 1799 O O . VAL A 1 242 ? 2.128 -7.009 -12.840 1.00 95.50 242 VAL A O 1
ATOM 1802 N N . LEU A 1 243 ? 2.646 -6.472 -10.731 1.00 93.56 243 LEU A N 1
ATOM 1803 C CA . LEU A 1 243 ? 1.558 -7.261 -10.137 1.00 93.56 243 LEU A CA 1
ATOM 1804 C C . LEU A 1 243 ? 0.184 -6.742 -10.595 1.00 93.56 243 LEU A C 1
ATOM 1806 O O . LEU A 1 243 ? -0.674 -7.543 -10.969 1.00 93.56 243 LEU A O 1
ATOM 1810 N N . ARG A 1 244 ? 0.008 -5.414 -10.666 1.00 92.81 244 ARG A N 1
ATOM 1811 C CA . ARG A 1 244 ? -1.209 -4.773 -11.191 1.00 92.81 244 ARG A CA 1
ATOM 1812 C C . ARG A 1 244 ? -1.457 -5.095 -12.663 1.00 92.81 244 ARG A C 1
ATOM 1814 O O . ARG A 1 244 ? -2.596 -5.369 -13.034 1.00 92.81 244 ARG A O 1
ATOM 1821 N N . LEU A 1 245 ? -0.414 -5.104 -13.499 1.00 93.06 245 LEU A N 1
ATOM 1822 C CA . LEU A 1 245 ? -0.516 -5.504 -14.912 1.00 93.06 245 LEU A CA 1
ATOM 1823 C C . LEU A 1 245 ? -1.002 -6.954 -15.070 1.00 93.06 245 LEU A C 1
ATOM 1825 O O . LEU A 1 245 ? -1.707 -7.258 -16.028 1.00 93.06 245 LEU A O 1
ATOM 1829 N N . ASN A 1 246 ? -0.681 -7.822 -14.107 1.00 91.88 246 ASN A N 1
ATOM 1830 C CA . ASN A 1 246 ? -1.133 -9.214 -14.061 1.00 91.88 246 ASN A CA 1
ATOM 1831 C C . ASN A 1 246 ? -2.520 -9.391 -13.411 1.00 91.88 246 ASN A C 1
ATOM 1833 O O . ASN A 1 246 ? -2.977 -10.515 -13.221 1.00 91.88 246 ASN A O 1
ATOM 1837 N N . GLY A 1 247 ? -3.213 -8.300 -13.066 1.00 87.62 247 GLY A N 1
ATOM 1838 C CA . GLY A 1 247 ? -4.573 -8.347 -12.524 1.00 87.62 247 GLY A CA 1
ATOM 1839 C C . GLY A 1 247 ? -4.668 -8.801 -11.066 1.00 87.62 247 GLY A C 1
ATOM 1840 O O . GLY A 1 247 ? -5.770 -9.098 -10.600 1.00 87.62 247 GLY A O 1
ATOM 1841 N N . LEU A 1 248 ? -3.550 -8.846 -10.335 1.00 87.50 248 LEU A N 1
ATOM 1842 C CA . LEU A 1 248 ? -3.589 -9.054 -8.890 1.00 87.50 248 LEU A CA 1
ATOM 1843 C C . LEU A 1 248 ? -4.209 -7.800 -8.257 1.00 87.50 248 LEU A C 1
ATOM 1845 O O . LEU A 1 248 ? -3.857 -6.696 -8.663 1.00 87.50 248 LEU A O 1
ATOM 1849 N N . PRO A 1 249 ? -5.154 -7.920 -7.312 1.00 80.44 249 PRO A N 1
ATOM 1850 C CA . PRO A 1 249 ? -5.745 -6.746 -6.688 1.00 80.44 249 PRO A CA 1
ATOM 1851 C C . PRO A 1 249 ? -4.743 -6.091 -5.722 1.00 80.44 249 PRO A C 1
ATOM 1853 O O . PRO A 1 249 ? -3.955 -6.797 -5.090 1.00 80.44 249 PRO A O 1
ATOM 1856 N N . PRO A 1 250 ? -4.781 -4.762 -5.538 1.00 79.19 250 PRO A N 1
ATOM 1857 C CA . PRO A 1 250 ? -4.146 -4.138 -4.383 1.00 79.19 250 PRO A CA 1
ATOM 1858 C C . PRO A 1 250 ? -4.804 -4.669 -3.098 1.00 79.19 250 PRO A C 1
ATOM 1860 O O . PRO A 1 250 ? -6.006 -4.942 -3.068 1.00 79.19 250 PRO A O 1
ATOM 1863 N N . ALA A 1 251 ? -4.033 -4.792 -2.020 1.00 74.44 251 ALA A N 1
ATOM 1864 C CA . ALA A 1 251 ? -4.576 -5.114 -0.696 1.00 74.44 251 ALA A CA 1
ATOM 1865 C C . ALA A 1 251 ? -4.271 -4.046 0.346 1.00 74.44 251 ALA A C 1
ATOM 1867 O O . ALA A 1 251 ? -4.469 -4.308 1.523 1.00 74.44 251 ALA A O 1
ATOM 1868 N N . GLY A 1 252 ? -3.750 -2.880 -0.047 1.00 63.53 252 GLY A N 1
ATOM 1869 C CA . GLY A 1 252 ? -3.430 -1.770 0.860 1.00 63.53 252 GLY A CA 1
ATOM 1870 C C . GLY A 1 252 ? -2.250 -2.026 1.814 1.00 63.53 252 GLY A C 1
ATOM 1871 O O . GLY A 1 252 ? -1.715 -1.083 2.387 1.00 63.53 252 GLY A O 1
ATOM 1872 N N . LEU A 1 253 ? -1.772 -3.270 1.933 1.00 71.88 253 LEU A N 1
ATOM 1873 C CA . LEU A 1 253 ? -0.481 -3.571 2.542 1.00 71.88 253 LEU A CA 1
ATOM 1874 C C . LEU A 1 253 ? 0.637 -3.199 1.566 1.00 71.88 253 LEU A C 1
ATOM 1876 O O . LEU A 1 253 ? 0.627 -3.712 0.448 1.00 71.88 253 LEU A O 1
ATOM 1880 N N . PRO A 1 254 ? 1.603 -2.350 1.952 1.00 78.19 254 PRO A N 1
ATOM 1881 C CA . PRO A 1 254 ? 2.730 -2.038 1.086 1.00 78.19 254 PRO A CA 1
ATOM 1882 C C . PRO A 1 254 ? 3.593 -3.281 0.874 1.00 78.19 254 PRO A C 1
ATOM 1884 O O . PRO A 1 254 ? 3.883 -4.007 1.826 1.00 78.19 254 PRO A O 1
ATOM 1887 N N . LEU A 1 255 ? 4.037 -3.495 -0.365 1.00 87.19 255 LEU A N 1
ATOM 1888 C CA . LEU A 1 255 ? 5.043 -4.491 -0.708 1.00 87.19 255 LEU A CA 1
ATOM 1889 C C . LEU A 1 255 ? 6.397 -3.973 -0.198 1.00 87.19 255 LEU A C 1
ATOM 1891 O O . LEU A 1 255 ? 6.910 -2.994 -0.750 1.00 87.19 255 LEU A O 1
ATOM 1895 N N . PRO A 1 256 ? 6.987 -4.558 0.859 1.00 84.56 256 PRO A N 1
ATOM 1896 C CA . PRO A 1 256 ? 8.230 -4.040 1.406 1.00 84.56 256 PRO A CA 1
ATOM 1897 C C . PRO A 1 256 ? 9.400 -4.401 0.495 1.00 84.56 256 PRO A C 1
ATOM 1899 O O . PRO A 1 256 ? 9.457 -5.502 -0.054 1.00 84.56 256 PRO A O 1
ATOM 1902 N N . ALA A 1 257 ? 10.387 -3.515 0.405 1.00 88.81 257 ALA A N 1
ATOM 1903 C CA . ALA A 1 257 ? 11.638 -3.772 -0.302 1.00 88.81 257 ALA A CA 1
ATOM 1904 C C . ALA A 1 257 ? 12.616 -4.649 0.513 1.00 88.81 257 ALA A C 1
ATOM 1906 O O . ALA A 1 257 ? 13.810 -4.370 0.599 1.00 88.81 257 ALA A O 1
ATOM 1907 N N . ASP A 1 258 ? 12.096 -5.704 1.145 1.00 85.06 258 ASP A N 1
ATOM 1908 C CA . ASP A 1 258 ? 12.833 -6.608 2.027 1.00 85.06 258 ASP A CA 1
ATOM 1909 C C . ASP A 1 258 ? 12.801 -8.040 1.477 1.00 85.06 258 ASP A C 1
ATOM 1911 O O . ASP A 1 258 ? 11.745 -8.662 1.362 1.00 85.06 258 ASP A O 1
ATOM 1915 N N . ASP A 1 259 ? 13.973 -8.585 1.142 1.00 83.75 259 ASP A N 1
ATOM 1916 C CA . ASP A 1 259 ? 14.098 -9.916 0.532 1.00 83.75 259 ASP A CA 1
ATOM 1917 C C . ASP A 1 259 ? 13.517 -11.022 1.430 1.00 83.75 259 ASP A C 1
ATOM 1919 O O . ASP A 1 259 ? 12.841 -11.927 0.938 1.00 83.75 259 ASP A O 1
ATOM 1923 N N . ALA A 1 260 ? 13.701 -10.922 2.753 1.00 81.62 260 ALA A N 1
ATOM 1924 C CA . ALA A 1 260 ? 13.202 -11.922 3.687 1.00 81.62 260 ALA A CA 1
ATOM 1925 C C . ALA A 1 260 ? 11.669 -11.936 3.713 1.00 81.62 260 ALA A C 1
ATOM 1927 O O . ALA A 1 260 ? 11.084 -13.020 3.676 1.00 81.62 260 ALA A O 1
ATOM 1928 N N . VAL A 1 261 ? 11.012 -10.775 3.694 1.00 83.25 261 VAL A N 1
ATOM 1929 C CA . VAL A 1 261 ? 9.546 -10.688 3.607 1.00 83.25 261 VAL A CA 1
ATOM 1930 C C . VAL A 1 261 ? 9.046 -11.154 2.241 1.00 83.25 261 VAL A C 1
ATOM 1932 O O . VAL A 1 261 ? 8.149 -11.996 2.169 1.00 83.25 261 VAL A O 1
ATOM 1935 N N . LEU A 1 262 ? 9.655 -10.677 1.155 1.00 89.12 262 LEU A N 1
ATOM 1936 C CA . LEU A 1 262 ? 9.264 -11.034 -0.211 1.00 89.12 262 LEU A CA 1
ATOM 1937 C C . LEU A 1 262 ? 9.458 -12.526 -0.512 1.00 89.12 262 LEU A C 1
ATOM 1939 O O . LEU A 1 262 ? 8.725 -13.090 -1.324 1.00 89.12 262 LEU A O 1
ATOM 1943 N N . SER A 1 263 ? 10.403 -13.187 0.164 1.00 90.88 263 SER A N 1
ATOM 1944 C CA . SER A 1 263 ? 10.632 -14.630 0.035 1.00 90.88 263 SER A CA 1
ATOM 1945 C C . SER A 1 263 ? 9.482 -15.475 0.576 1.00 90.88 263 SER A C 1
ATOM 1947 O O . SER A 1 263 ? 9.397 -16.653 0.245 1.00 90.88 263 SER A O 1
ATOM 1949 N N . GLN A 1 264 ? 8.601 -14.888 1.396 1.00 87.19 264 GLN A N 1
ATOM 1950 C CA . GLN A 1 264 ? 7.423 -15.548 1.963 1.00 87.19 264 GLN A CA 1
ATOM 1951 C C . GLN A 1 264 ? 6.171 -15.390 1.088 1.00 87.19 264 GLN A C 1
ATOM 1953 O O . GLN A 1 264 ? 5.137 -15.985 1.401 1.00 87.19 264 GLN A O 1
ATOM 1958 N N . LEU A 1 265 ? 6.245 -14.596 0.016 1.00 89.38 265 LEU A N 1
ATOM 1959 C CA . LEU A 1 265 ? 5.141 -14.321 -0.900 1.00 89.38 265 LEU A CA 1
ATOM 1960 C C . LEU A 1 265 ? 5.354 -15.075 -2.212 1.00 89.38 265 LEU A C 1
ATOM 1962 O O . LEU A 1 265 ? 6.445 -15.029 -2.770 1.00 89.38 265 LEU A O 1
ATOM 1966 N N . ARG A 1 266 ? 4.326 -15.742 -2.728 1.00 91.88 266 ARG A N 1
ATOM 1967 C CA . ARG A 1 266 ? 4.341 -16.458 -4.008 1.00 91.88 266 ARG A CA 1
ATOM 1968 C C . ARG A 1 266 ? 3.632 -15.645 -5.084 1.00 91.88 266 ARG A C 1
ATOM 1970 O O . ARG A 1 266 ? 2.540 -15.158 -4.838 1.00 91.88 266 ARG A O 1
ATOM 1977 N N . LEU A 1 267 ? 4.219 -15.535 -6.270 1.00 91.06 267 LEU A N 1
ATOM 197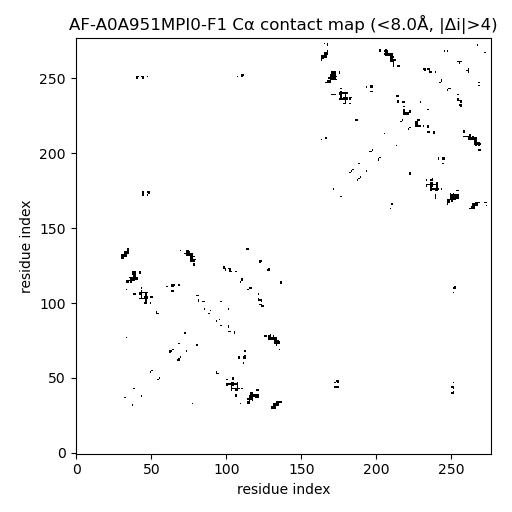8 C CA . LEU A 1 267 ? 3.575 -14.961 -7.449 1.00 91.06 267 LEU A CA 1
ATOM 1979 C C . LEU A 1 267 ? 2.527 -15.940 -7.989 1.00 91.06 267 LEU A C 1
ATOM 1981 O O . LEU A 1 267 ? 2.888 -17.010 -8.464 1.00 91.06 267 LEU A O 1
ATOM 1985 N N . ASP A 1 268 ? 1.252 -15.576 -7.918 1.00 89.00 268 ASP A N 1
ATOM 1986 C CA . ASP A 1 268 ? 0.136 -16.361 -8.457 1.00 89.00 268 ASP A CA 1
ATOM 1987 C C . ASP A 1 268 ? -0.465 -15.581 -9.638 1.00 89.00 268 ASP A C 1
ATOM 1989 O O . ASP A 1 268 ? -1.337 -14.733 -9.459 1.00 89.00 268 ASP A O 1
ATOM 1993 N N . LEU A 1 269 ? 0.100 -15.793 -10.830 1.00 87.56 269 LEU A N 1
ATOM 1994 C CA . LEU A 1 269 ? -0.162 -15.019 -12.054 1.00 87.56 269 LEU A CA 1
ATOM 1995 C C . LEU A 1 269 ? -1.091 -15.747 -13.042 1.00 87.56 269 LEU A C 1
ATOM 1997 O O . LEU A 1 269 ? -1.558 -15.155 -14.007 1.00 87.56 269 LEU A O 1
ATOM 2001 N N . ASP A 1 270 ? -1.361 -17.035 -12.824 1.00 80.38 270 ASP A N 1
ATOM 2002 C CA . ASP A 1 270 ? -2.182 -17.883 -13.702 1.00 80.38 270 ASP A CA 1
ATOM 2003 C C . ASP A 1 270 ? -3.700 -17.749 -13.469 1.00 80.38 270 ASP A C 1
ATOM 2005 O O . ASP A 1 270 ? -4.498 -18.425 -14.125 1.00 80.38 270 ASP A O 1
ATOM 2009 N N . GLY A 1 271 ? -4.113 -16.859 -12.562 1.00 62.47 271 GLY A N 1
ATOM 2010 C CA . GLY A 1 271 ? -5.516 -16.593 -12.255 1.00 62.47 271 GLY A CA 1
ATOM 2011 C C . GLY A 1 271 ? -6.212 -17.693 -11.446 1.00 62.47 271 GLY A C 1
ATOM 2012 O O . GLY A 1 271 ? -7.437 -17.635 -11.307 1.00 62.47 271 GLY A O 1
ATOM 2013 N N . ASP A 1 272 ? -5.481 -18.676 -10.905 1.00 49.66 272 ASP A N 1
ATOM 2014 C CA . ASP A 1 272 ? -6.055 -19.675 -9.999 1.00 49.66 272 ASP A CA 1
ATOM 2015 C C . ASP A 1 272 ? -6.092 -19.099 -8.566 1.00 49.66 272 ASP A C 1
ATOM 2017 O O . ASP A 1 272 ? -5.045 -18.789 -7.989 1.00 49.66 272 ASP A O 1
ATOM 2021 N N . PRO A 1 273 ? -7.273 -18.893 -7.951 1.00 41.12 273 PRO A N 1
ATOM 2022 C CA . PRO A 1 273 ? -7.341 -18.401 -6.581 1.00 41.12 273 PRO A CA 1
ATOM 2023 C C . PRO A 1 273 ? -6.671 -19.393 -5.612 1.00 41.12 273 PRO A C 1
ATOM 2025 O O . PRO A 1 273 ? -6.728 -20.611 -5.823 1.00 41.12 273 PRO A O 1
ATOM 2028 N N . PRO A 1 274 ? -6.066 -18.918 -4.506 1.00 38.16 274 PRO A N 1
ATOM 2029 C CA . PRO A 1 274 ? -5.334 -19.785 -3.590 1.00 38.16 274 PRO A CA 1
ATOM 2030 C C . PRO A 1 274 ? -6.260 -20.852 -2.980 1.00 38.16 274 PRO A C 1
ATOM 2032 O O . PRO A 1 274 ? -7.116 -20.549 -2.151 1.00 38.16 274 PRO A O 1
ATOM 2035 N N . GLY A 1 275 ? -6.078 -22.115 -3.391 1.00 42.22 275 GLY A N 1
ATOM 2036 C CA . GLY A 1 275 ? -6.813 -23.273 -2.858 1.00 42.22 275 GLY A CA 1
ATOM 2037 C C . GLY A 1 275 ? -7.188 -24.385 -3.851 1.00 42.22 275 GLY A C 1
ATOM 2038 O O . GLY A 1 275 ? -7.804 -25.367 -3.437 1.00 42.22 275 GLY A O 1
ATOM 2039 N N . GLY A 1 276 ? -6.846 -24.277 -5.137 1.00 32.75 276 GLY A N 1
ATOM 2040 C CA . GLY A 1 276 ? -7.227 -25.254 -6.164 1.00 32.75 276 GLY A CA 1
ATOM 2041 C C . GLY A 1 276 ? -6.264 -26.434 -6.354 1.00 32.75 276 GLY A C 1
ATOM 2042 O O . GLY A 1 276 ? -5.418 -26.391 -7.240 1.00 32.75 276 GLY A O 1
ATOM 2043 N N . ARG A 1 277 ? -6.421 -27.508 -5.565 1.00 34.72 277 ARG A N 1
ATOM 2044 C CA . ARG A 1 277 ? -6.398 -28.941 -5.972 1.00 34.72 277 ARG A CA 1
ATOM 2045 C C . ARG A 1 277 ? -6.465 -29.873 -4.766 1.00 34.72 277 ARG A C 1
ATOM 2047 O O . ARG A 1 277 ? -5.637 -29.722 -3.844 1.00 34.72 277 ARG A O 1
#